Protein AF-K4LJ48-F1 (afdb_monomer)

Radius of gyration: 43.76 Å; Cα contacts (8 Å, |Δi|>4): 707; chains: 1; bounding box: 74×97×97 Å

Nearest PDB structures (foldseek):
  7t5q-assembly1_J  TM=3.747E-01  e=3.511E-01  Homo sapiens
  3aa6-assembly1_B  TM=3.340E-01  e=9.749E-01  Gallus gallus
  7dsa-assembly1_B  TM=3.472E-01  e=2.123E+00  Gallus gallus
  4akr-assembly2_D  TM=3.186E-01  e=1.665E+00  Dictyostelium discoideum AX2
  5zdh-assembly1_A  TM=1.681E-01  e=3.870E-01  Escherichia coli ETEC H10407

Secondary structure (DSSP, 8-state):
---PPPPPPEETTEE-PPPPSEEEEEEEEEEEEEEEEEEEEEEEEEGGGT-SSPPPTT-EEEEEEPTT--EEEEEEE---BTTTEEEEEEEEEEEEEEEEE-TTS-EEEEEEEEEEEEEEEEEEE--TT-EEEEEEEEEEEEEEEEEE-TTT--EEEEEEEEEEEEEEEEEEEEEEEEE------------------SS-SS-SS-----SS--EEEEE-TTS-B--SPEEEEEETTEEEEEE--TTSEEE-TTS-SB-TT-EEEEE-TTT-PEEEEE--SEEE-TTS-EEE-TTB-EEEEEEEETTEEEEEETTEEEEEE--

Foldseek 3Di:
DPDDPDFADDDVNRRDHPAFPDWDWDKDKDWQWKDKDKDKFKDKDFPVVFAVDDADPQKDKDKFWDPPQWDKDWDDWADDDPPAKTKTKIKIKTKMFIWIAHPVRHTRTDRDIDITMDIDIDTIRAHPQKDKDKDFPDKAGKDWDWDADPVPRTIIIMMIIMTMMMITIIHTDTDTDRHNDDPDPPPPPPDPDVDQDPVHPDDPDDPPQPPFFAKEWEAEQVRQTDFQWWKWKDDPNDIDIFTQHNRNMGGGPPPGFDAAQIKIWIQDPVPRDIWIDGQHQWAAAPVRDIGGRGRFRYWYWYHHDDQKTQIDTVNTTRDITHD

Organism: Thermacetogenium phaeum (strain ATCC BAA-254 / DSM 26808 / PB) (NCBI:txid1089553)

Sequence (323 aa):
MPITPGKCPQVDGVPQCPPFTEKDCIEVFKVFDQCAGEELLGRCVRAADFCTVPIPDDATISCTVVPNTARCFFIGFGAFNPPFFRPVLVQNQVDVEVTITDAAGVVICGPFVITLQGIFQAQMWAPPGTLVQCQVIAVGDCTCDLATDPITGDQLICCRVKVCKEIQIKALVKLLVPSYGFCELDPCVPVPQPFFPCPPEQPLFPPQRCQEPPVVTLIDLAGVPIQGVTVNITREGTTVSANTDITGTATFTTLGAIVAGDVVQFTDPASGKLVSFTVPPTFTDATGTLHDSNTVCSLQFVRTVGTTFNLFIDGVLNGTVDP

Solvent-accessible surface area (backbone atoms only — not comparable to full-atom values): 18590 Å² total; per-residue (Å²): 130,89,86,69,85,76,79,53,55,62,58,96,85,40,72,51,62,79,80,60,75,49,77,44,79,44,81,45,76,46,75,68,33,72,52,71,50,77,44,81,30,52,44,70,44,57,39,74,83,75,26,96,63,87,80,61,95,67,43,47,59,47,56,43,70,45,83,92,43,69,45,40,41,69,75,50,69,53,70,78,45,84,92,40,32,24,36,42,35,32,40,36,37,35,35,32,37,35,37,31,22,40,82,88,67,49,77,77,34,65,79,45,77,46,79,29,54,43,80,48,75,44,82,38,50,56,51,93,82,52,49,69,49,42,43,69,77,48,72,55,73,48,49,48,46,84,44,67,41,92,84,81,66,46,49,27,44,34,36,36,33,41,39,31,33,36,41,37,27,28,30,84,42,79,45,79,42,75,33,82,68,75,88,72,81,72,74,80,74,72,71,89,62,76,88,69,64,78,75,56,91,59,76,93,57,79,83,78,64,46,92,55,61,16,34,41,34,34,28,38,74,86,70,47,50,44,53,76,39,59,38,37,40,34,48,99,88,48,72,50,74,29,54,14,37,94,74,3,39,18,61,38,84,84,69,55,46,44,34,46,67,29,34,41,34,34,58,40,86,91,76,71,39,60,35,75,47,65,41,51,62,56,51,56,37,96,87,68,51,80,44,78,27,70,54,32,39,36,38,36,37,36,33,70,57,94,74,29,21,39,34,22,53,70,84,42,60,69,50,76,51,72,86

Mean predicted aligned error: 17.25 Å

Structure (mmCIF, N/CA/C/O backbone):
data_AF-K4LJ48-F1
#
_entry.id   AF-K4LJ48-F1
#
loop_
_atom_site.group_PDB
_atom_site.id
_atom_site.type_symbol
_atom_site.label_atom_id
_atom_site.label_alt_id
_atom_site.label_comp_id
_atom_site.label_asym_id
_atom_site.label_entity_id
_at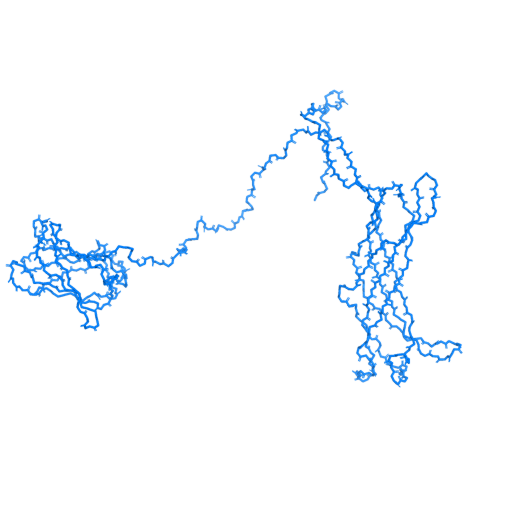om_site.label_seq_id
_atom_site.pdbx_PDB_ins_code
_atom_site.Cartn_x
_atom_site.Cartn_y
_atom_site.Cartn_z
_atom_site.occupancy
_atom_site.B_iso_or_equiv
_atom_site.auth_seq_id
_atom_site.auth_comp_id
_atom_site.auth_asym_id
_atom_site.auth_atom_id
_atom_site.pdbx_PDB_model_num
ATOM 1 N N . MET A 1 1 ? -18.279 4.565 1.150 1.00 28.78 1 MET A N 1
ATOM 2 C CA . MET A 1 1 ? -19.461 5.442 0.995 1.00 28.78 1 MET A CA 1
ATOM 3 C C . MET A 1 1 ? -19.047 6.861 1.351 1.00 28.78 1 MET A C 1
ATOM 5 O O . MET A 1 1 ? -18.479 7.025 2.424 1.00 28.78 1 MET A O 1
ATOM 9 N N . PRO A 1 2 ? -19.253 7.865 0.484 1.00 27.86 2 PRO A N 1
ATOM 10 C CA . PRO A 1 2 ? -19.052 9.260 0.862 1.00 27.86 2 PRO A CA 1
ATOM 11 C C . PRO A 1 2 ? -20.088 9.641 1.928 1.00 27.86 2 PRO A C 1
ATOM 13 O O . PRO A 1 2 ? -21.289 9.627 1.664 1.00 27.86 2 PRO A O 1
ATOM 16 N N . ILE A 1 3 ? -19.631 9.939 3.145 1.00 28.70 3 ILE A N 1
ATOM 17 C CA . ILE A 1 3 ? -20.490 10.434 4.225 1.00 28.70 3 ILE A CA 1
ATOM 18 C C . ILE A 1 3 ? -20.890 11.860 3.849 1.00 28.70 3 ILE A C 1
ATOM 20 O O . ILE A 1 3 ? -20.069 12.773 3.871 1.00 28.70 3 ILE A O 1
ATOM 24 N N . THR A 1 4 ? -22.142 12.045 3.442 1.00 33.84 4 THR A N 1
ATOM 25 C CA . THR A 1 4 ? -22.717 13.376 3.228 1.00 33.84 4 THR A CA 1
ATOM 26 C C . THR A 1 4 ? -23.441 13.769 4.514 1.00 33.84 4 THR A C 1
ATOM 28 O O . THR A 1 4 ? -24.289 12.993 4.958 1.00 33.84 4 THR A O 1
ATOM 31 N N . PRO A 1 5 ? -23.139 14.925 5.137 1.00 50.22 5 PRO A N 1
ATOM 32 C CA . PRO A 1 5 ? -23.933 15.409 6.258 1.00 50.22 5 PRO A CA 1
ATOM 33 C C . PRO A 1 5 ? -25.404 15.481 5.838 1.00 50.22 5 PRO A C 1
ATOM 35 O O . PRO A 1 5 ? -25.725 16.038 4.784 1.00 50.22 5 PRO A O 1
ATOM 38 N N . GLY A 1 6 ? -26.293 14.879 6.630 1.00 55.47 6 GLY A N 1
ATOM 39 C CA . GLY A 1 6 ? -27.729 14.942 6.376 1.00 55.47 6 GLY A CA 1
ATOM 40 C C . GLY A 1 6 ? -28.217 16.393 6.350 1.00 55.47 6 GLY A C 1
ATOM 41 O O . GLY A 1 6 ? -27.683 17.256 7.049 1.00 55.47 6 GLY A O 1
ATOM 42 N N . LYS A 1 7 ? -29.237 16.684 5.536 1.00 71.00 7 LYS A N 1
ATOM 43 C CA . LYS A 1 7 ? -29.911 17.990 5.585 1.00 71.00 7 LYS A CA 1
ATOM 44 C C . LYS A 1 7 ? -30.600 18.142 6.940 1.00 71.00 7 LYS A C 1
ATOM 46 O O . LYS A 1 7 ? -31.174 17.177 7.440 1.00 71.00 7 LYS A O 1
ATOM 51 N N . CYS A 1 8 ? -30.587 19.349 7.502 1.00 75.19 8 CYS A N 1
ATOM 52 C CA . CYS A 1 8 ? -31.362 19.611 8.710 1.00 75.19 8 CYS A CA 1
ATOM 53 C C . CYS A 1 8 ? -32.857 19.350 8.457 1.00 75.19 8 CYS A C 1
ATOM 55 O O . CYS A 1 8 ? -33.337 19.653 7.355 1.00 75.19 8 CYS A O 1
ATOM 57 N N . PRO A 1 9 ? -33.586 18.799 9.446 1.00 78.94 9 PRO A N 1
ATOM 58 C CA . PRO A 1 9 ? -35.019 18.590 9.326 1.00 78.94 9 PRO A CA 1
ATOM 59 C C . PRO A 1 9 ? -35.712 19.910 8.991 1.00 78.94 9 PRO A C 1
ATOM 61 O O . PRO A 1 9 ? -35.363 20.962 9.527 1.00 78.94 9 PRO A O 1
ATOM 64 N N . GLN A 1 10 ? -36.670 19.866 8.067 1.00 84.06 10 GLN A N 1
ATOM 65 C CA . GLN A 1 10 ? -37.467 21.038 7.733 1.00 84.06 10 GLN A CA 1
ATOM 66 C C . GLN A 1 10 ? -38.739 21.050 8.571 1.00 84.06 10 GLN A C 1
ATOM 68 O O . GLN A 1 10 ? -39.525 20.107 8.516 1.00 84.06 10 GLN A O 1
ATOM 73 N N . VAL A 1 11 ? -38.943 22.138 9.305 1.00 81.69 11 VAL A N 1
ATOM 74 C CA . VAL A 1 11 ? -40.208 22.463 9.967 1.00 81.69 11 VAL A CA 1
ATOM 75 C C . VAL A 1 11 ? -40.777 23.654 9.203 1.00 81.69 11 VAL A C 1
ATOM 77 O O . VAL A 1 11 ? -40.109 24.677 9.071 1.00 81.69 11 VAL A O 1
ATOM 80 N N . ASP A 1 12 ? -41.950 23.481 8.590 1.00 84.94 12 ASP A N 1
ATOM 81 C CA . ASP A 1 12 ? -42.614 24.495 7.752 1.00 84.94 12 ASP A CA 1
ATOM 82 C C . ASP A 1 12 ? -41.757 25.031 6.587 1.00 84.94 12 ASP A C 1
ATOM 84 O O . ASP A 1 12 ? -41.780 26.210 6.241 1.00 84.94 12 ASP A O 1
ATOM 88 N N . GLY A 1 13 ? -40.953 24.155 5.973 1.00 84.38 13 GLY A N 1
ATOM 89 C CA . GLY A 1 13 ? -40.049 24.515 4.873 1.00 84.38 13 GLY A CA 1
ATOM 90 C C . GLY A 1 13 ? -38.777 25.252 5.313 1.00 84.38 13 GLY A C 1
ATOM 91 O O . GLY A 1 13 ? -37.918 25.536 4.476 1.00 84.38 13 GLY A O 1
ATOM 92 N N . VAL A 1 14 ? -38.611 25.510 6.615 1.00 82.56 14 VAL A N 1
ATOM 93 C CA . VAL A 1 14 ? -37.415 26.129 7.191 1.00 82.56 14 VAL A CA 1
ATOM 94 C C . VAL A 1 14 ? -36.511 25.043 7.784 1.00 82.56 14 VAL A C 1
ATOM 96 O O . VAL A 1 14 ? -36.971 24.250 8.607 1.00 82.56 14 VAL A O 1
ATOM 99 N N . PRO A 1 15 ? -35.222 24.974 7.401 1.00 80.81 15 PRO A N 1
ATOM 100 C CA . PRO A 1 15 ? -34.275 24.062 8.035 1.00 80.81 15 PRO A CA 1
ATOM 101 C C . PRO A 1 15 ? -34.102 24.407 9.522 1.00 80.81 15 PRO A C 1
ATOM 103 O O . PRO A 1 15 ? -33.585 25.473 9.853 1.00 80.81 15 PRO A O 1
ATOM 106 N N . GLN A 1 16 ? -34.503 23.502 10.414 1.00 83.06 16 GLN A N 1
ATOM 107 C CA . GLN A 1 16 ? -34.252 23.583 11.852 1.00 83.06 16 GLN A CA 1
ATOM 108 C C . GLN A 1 16 ? -33.294 22.465 12.260 1.00 83.06 16 GLN A C 1
ATOM 110 O O . GLN A 1 16 ? -33.680 21.311 12.432 1.00 83.06 16 GLN A O 1
ATOM 115 N N . CYS A 1 17 ? -32.015 22.807 12.398 1.00 75.56 17 CYS A N 1
ATOM 116 C CA . CYS A 1 17 ? -31.048 21.912 13.022 1.00 75.56 17 CYS A CA 1
ATOM 117 C C . CYS A 1 17 ? -31.260 21.957 14.549 1.00 75.56 17 CYS A C 1
ATOM 119 O O . CYS A 1 17 ? -31.582 23.032 15.069 1.00 75.56 17 CYS A O 1
ATOM 121 N N . PRO A 1 18 ? -31.050 20.849 15.282 1.00 73.50 18 PRO A N 1
ATOM 122 C CA . PRO A 1 18 ? -30.946 20.900 16.738 1.00 73.50 18 PRO A CA 1
ATOM 123 C C . PRO A 1 18 ? -29.932 21.977 17.172 1.00 73.50 18 PRO A C 1
ATOM 125 O O . PRO A 1 18 ? -29.039 22.319 16.390 1.00 73.50 18 PRO A O 1
ATOM 128 N N . PRO A 1 19 ? -30.035 22.548 18.381 1.00 74.62 19 PRO A N 1
ATOM 129 C CA . PRO A 1 19 ? -28.951 23.363 18.921 1.00 74.62 19 PRO A CA 1
ATOM 130 C C . PRO A 1 19 ? -27.685 22.501 19.069 1.00 74.62 19 PRO A C 1
ATOM 132 O O . PRO A 1 19 ? -27.774 21.322 19.406 1.00 74.62 19 PRO A O 1
ATOM 135 N N . PHE A 1 20 ? -26.51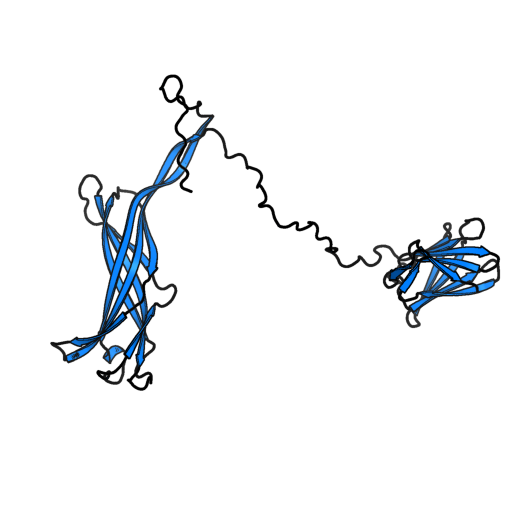0 23.069 18.779 1.00 71.69 20 PHE A N 1
ATOM 136 C CA . PHE A 1 20 ? -25.235 22.377 19.007 1.00 71.69 20 PHE A CA 1
ATOM 137 C C . PHE A 1 20 ? -25.021 22.167 20.513 1.00 71.69 20 PHE A C 1
ATOM 139 O O . PHE A 1 20 ? -25.393 23.031 21.310 1.00 71.69 20 PHE A O 1
ATOM 146 N N . THR A 1 21 ? -24.431 21.034 20.895 1.00 66.06 21 THR A N 1
ATOM 147 C CA . THR A 1 21 ? -24.181 20.692 22.304 1.00 66.06 21 THR A CA 1
ATOM 148 C C . THR A 1 21 ? -22.957 21.447 22.821 1.00 66.06 21 THR A C 1
ATOM 150 O O . THR A 1 21 ? -22.988 22.001 23.917 1.00 66.06 21 THR A O 1
ATOM 153 N N . GLU A 1 22 ? -21.914 21.556 21.994 1.00 70.75 22 GLU A N 1
ATOM 154 C CA . GLU A 1 22 ? -20.726 22.368 22.260 1.00 70.75 22 GLU A CA 1
ATOM 155 C C . GLU A 1 22 ? -20.066 22.857 20.955 1.00 70.75 22 GLU A C 1
ATOM 157 O O . GLU A 1 22 ? -20.527 22.575 19.843 1.00 70.75 22 GLU A O 1
ATOM 162 N N . LYS A 1 23 ? -19.028 23.691 21.086 1.00 76.12 23 LYS A N 1
ATOM 163 C CA . LYS A 1 23 ? -18.224 24.168 19.954 1.00 76.12 23 LYS A CA 1
ATOM 164 C C . LYS A 1 23 ? -16.811 23.644 20.110 1.00 76.12 23 LYS A C 1
ATOM 166 O O . LYS A 1 23 ? -16.076 24.134 20.966 1.00 76.12 23 LYS A O 1
ATOM 171 N N . ASP A 1 24 ? -16.425 22.741 19.224 1.00 76.31 24 ASP A N 1
ATOM 172 C CA . ASP A 1 24 ? -15.092 22.162 19.241 1.00 76.31 24 ASP A CA 1
ATOM 173 C C . ASP A 1 24 ? -14.163 22.912 18.300 1.00 76.31 24 ASP A C 1
ATOM 175 O O . ASP A 1 24 ? -14.497 23.217 17.152 1.00 76.31 24 ASP A O 1
ATOM 179 N N . CYS A 1 25 ? -12.971 23.219 18.804 1.00 76.94 25 CYS A N 1
ATOM 180 C CA . CYS A 1 25 ? -11.880 23.750 18.004 1.00 76.94 25 CYS A CA 1
ATOM 181 C C . CYS A 1 25 ? -10.989 22.582 17.581 1.00 76.94 25 CYS A C 1
ATOM 183 O O . CYS A 1 25 ? -10.201 22.081 18.383 1.00 76.94 25 CYS A O 1
ATOM 185 N N . ILE A 1 26 ? -11.124 22.142 16.332 1.00 86.12 26 ILE A N 1
ATOM 186 C CA . ILE A 1 26 ? -10.354 21.024 15.783 1.00 86.12 26 ILE A CA 1
ATOM 187 C C . ILE A 1 26 ? -9.222 21.531 14.898 1.00 86.12 26 ILE A C 1
ATOM 189 O O . ILE A 1 26 ? -9.391 22.480 14.129 1.00 86.12 26 ILE A O 1
ATOM 193 N N . GLU A 1 27 ? -8.068 20.880 14.987 1.00 87.94 27 GLU A N 1
ATOM 194 C CA . GLU A 1 27 ? -6.922 21.145 14.124 1.00 87.94 27 GLU A CA 1
ATOM 195 C C . GLU A 1 27 ? -6.861 20.079 13.027 1.00 87.94 27 GLU A C 1
ATOM 197 O O . GLU A 1 27 ? -6.708 18.891 13.306 1.00 87.94 27 GLU A O 1
ATOM 202 N N . VAL A 1 28 ? -7.046 20.496 11.773 1.00 91.12 28 VAL A N 1
ATOM 203 C CA . VAL A 1 28 ? -7.144 19.588 10.622 1.00 91.12 28 VAL A CA 1
ATOM 204 C C . VAL A 1 28 ? -6.431 20.155 9.402 1.00 91.12 28 VAL A C 1
ATOM 206 O O . VAL A 1 28 ? -6.251 21.367 9.265 1.00 91.12 28 VAL A O 1
ATOM 209 N N . PHE A 1 29 ? -6.070 19.282 8.463 1.00 92.12 29 PHE A N 1
ATOM 210 C CA . PHE A 1 29 ? -5.642 19.717 7.139 1.00 92.12 29 PHE A CA 1
ATOM 211 C C . PHE A 1 29 ? -6.854 20.061 6.275 1.00 92.12 29 PHE A C 1
ATOM 213 O O . PHE A 1 29 ? -7.616 19.183 5.873 1.00 92.12 29 PHE A O 1
ATOM 220 N N . LYS A 1 30 ? -7.003 21.339 5.930 1.00 88.62 30 LYS A N 1
ATOM 221 C CA . LYS A 1 30 ? -7.935 21.768 4.887 1.00 88.62 30 LYS A CA 1
ATOM 222 C C . LYS A 1 30 ? -7.268 21.618 3.529 1.00 88.62 30 LYS A C 1
ATOM 224 O O . LYS A 1 30 ? -6.232 22.236 3.295 1.00 88.62 30 LYS A O 1
ATOM 229 N N . VAL A 1 31 ? -7.884 20.842 2.642 1.00 91.31 31 VAL A N 1
ATOM 230 C CA . VAL A 1 31 ? -7.507 20.779 1.226 1.00 91.31 31 VAL A CA 1
ATOM 231 C C . VAL A 1 31 ? -8.083 22.007 0.520 1.00 91.31 31 VAL A C 1
ATOM 233 O O . VAL A 1 31 ? -9.282 22.270 0.592 1.00 91.31 31 VAL A O 1
ATOM 236 N N . PHE A 1 32 ? -7.212 22.789 -0.103 1.00 88.50 32 PHE A N 1
ATOM 237 C CA . PHE A 1 32 ? -7.550 23.976 -0.883 1.00 88.50 32 PHE A CA 1
ATOM 238 C C . PHE A 1 32 ? -7.784 23.651 -2.354 1.00 88.50 32 PHE A C 1
ATOM 240 O O . PHE A 1 32 ? -8.683 24.223 -2.963 1.00 88.50 32 PHE A O 1
ATOM 247 N N . ASP A 1 33 ? -6.975 22.747 -2.899 1.00 89.50 33 ASP A N 1
ATOM 248 C CA . ASP A 1 33 ? -7.050 22.291 -4.281 1.00 89.50 33 ASP A CA 1
ATOM 249 C C . ASP A 1 33 ? -6.433 20.893 -4.387 1.00 89.50 33 ASP A C 1
ATOM 251 O O . ASP A 1 33 ? -5.551 20.536 -3.596 1.00 89.50 33 ASP A O 1
ATOM 255 N N . GLN A 1 34 ? -6.896 20.105 -5.350 1.00 92.00 34 GLN A N 1
ATOM 256 C CA . GLN A 1 34 ? -6.379 18.770 -5.621 1.00 92.00 34 GLN A CA 1
ATOM 257 C C . GLN A 1 34 ? -6.530 18.430 -7.101 1.00 92.00 34 GLN A C 1
ATOM 259 O O . GLN A 1 34 ? -7.567 18.696 -7.710 1.00 92.00 34 GLN A O 1
ATOM 264 N N . CYS A 1 35 ? -5.515 17.799 -7.677 1.00 85.50 35 CYS A N 1
ATOM 265 C CA . CYS A 1 35 ? -5.591 17.277 -9.033 1.00 85.50 35 CYS A CA 1
ATOM 266 C C . CYS A 1 35 ? -4.865 15.937 -9.141 1.00 85.50 35 CYS A C 1
ATOM 268 O O . CYS A 1 35 ? -3.924 15.659 -8.398 1.00 85.50 35 CYS A O 1
ATOM 270 N N . ALA A 1 36 ? -5.308 15.114 -10.086 1.00 91.50 36 ALA A N 1
ATOM 271 C CA . ALA A 1 36 ? -4.620 13.897 -10.479 1.00 91.50 36 ALA A CA 1
ATOM 272 C C . ALA A 1 36 ? -4.328 13.958 -11.976 1.00 91.50 36 ALA A C 1
ATOM 274 O O . ALA A 1 36 ? -5.125 14.495 -12.749 1.00 91.50 36 ALA A O 1
ATOM 275 N N . GLY A 1 37 ? -3.180 13.431 -12.381 1.00 80.31 37 GLY A N 1
ATOM 276 C CA . GLY A 1 37 ? -2.763 13.476 -13.773 1.00 80.31 37 GLY A CA 1
ATOM 277 C C . GLY A 1 37 ? -1.693 12.450 -14.099 1.00 80.31 37 GLY A C 1
ATOM 278 O O . GLY A 1 37 ? -0.953 11.992 -13.227 1.00 80.31 37 GLY A O 1
ATOM 279 N N . GLU A 1 38 ? -1.632 12.113 -15.382 1.00 88.12 38 GLU A N 1
ATOM 280 C CA . GLU A 1 38 ? -0.583 11.288 -15.962 1.00 88.12 38 GLU A CA 1
ATOM 281 C C . GLU A 1 38 ? 0.534 12.187 -16.502 1.00 88.12 38 GLU A C 1
ATOM 283 O O . GLU A 1 38 ? 0.276 13.183 -17.180 1.00 88.12 38 GLU A O 1
ATOM 288 N N . GLU A 1 39 ? 1.779 11.825 -16.217 1.00 88.88 39 GLU A N 1
ATOM 289 C CA . GLU A 1 39 ? 2.963 12.416 -16.832 1.00 88.88 39 GLU A CA 1
ATOM 290 C C . GLU A 1 39 ? 3.780 11.325 -17.525 1.00 88.88 39 GLU A C 1
ATOM 292 O O . GLU A 1 39 ? 4.025 10.261 -16.953 1.00 88.88 39 GLU A O 1
ATOM 297 N N . LEU A 1 40 ? 4.227 11.602 -18.750 1.00 92.62 40 LEU A N 1
ATOM 298 C CA . LEU A 1 40 ? 5.187 10.760 -19.452 1.00 92.62 40 LEU A CA 1
ATOM 299 C C . LEU A 1 40 ? 6.604 11.221 -19.101 1.00 92.62 40 LEU A C 1
ATOM 301 O O . LEU A 1 40 ? 7.036 12.290 -19.530 1.00 92.62 40 LEU A O 1
ATOM 305 N N . LEU A 1 41 ? 7.328 10.404 -18.342 1.00 95.31 41 LEU A N 1
ATOM 306 C CA . LEU A 1 41 ? 8.746 10.609 -18.071 1.00 95.31 41 LEU A CA 1
ATOM 307 C C . LEU A 1 41 ? 9.557 9.900 -19.142 1.00 95.31 41 LEU A C 1
ATOM 309 O O . LEU A 1 41 ? 9.270 8.749 -19.462 1.00 95.31 41 LEU A O 1
ATOM 313 N N . GLY A 1 42 ? 10.577 10.562 -19.678 1.00 94.88 42 GLY A N 1
ATOM 314 C CA . GLY A 1 42 ? 11.443 9.962 -20.682 1.00 94.88 42 GLY A CA 1
ATOM 315 C C . GLY A 1 42 ? 12.852 10.527 -20.656 1.00 94.88 42 GLY A C 1
ATOM 316 O O . GLY A 1 42 ? 13.066 11.684 -20.296 1.00 94.88 42 GLY A O 1
ATOM 317 N N . ARG A 1 43 ? 13.821 9.691 -21.022 1.00 96.12 43 ARG A N 1
ATOM 318 C CA . ARG A 1 43 ? 15.231 10.067 -21.128 1.00 96.12 43 ARG A CA 1
ATOM 319 C C . ARG A 1 43 ? 15.928 9.175 -22.144 1.00 96.12 43 ARG A C 1
ATOM 321 O O . ARG A 1 43 ? 15.722 7.965 -22.146 1.00 96.12 43 ARG A O 1
ATOM 328 N N . CYS A 1 44 ? 16.790 9.783 -22.951 1.00 95.88 44 CYS A N 1
ATOM 329 C CA . CYS A 1 44 ? 17.730 9.071 -23.804 1.00 95.88 44 CYS A CA 1
ATOM 330 C C . CYS A 1 44 ? 19.124 9.097 -23.175 1.00 95.88 44 CYS A C 1
ATOM 332 O O . CYS A 1 44 ? 19.559 10.131 -22.657 1.00 95.88 44 CYS A O 1
ATOM 334 N N . VAL A 1 45 ? 19.815 7.964 -23.208 1.00 96.12 45 VAL A N 1
ATOM 335 C CA . VAL A 1 45 ? 21.214 7.829 -22.784 1.00 96.12 45 VAL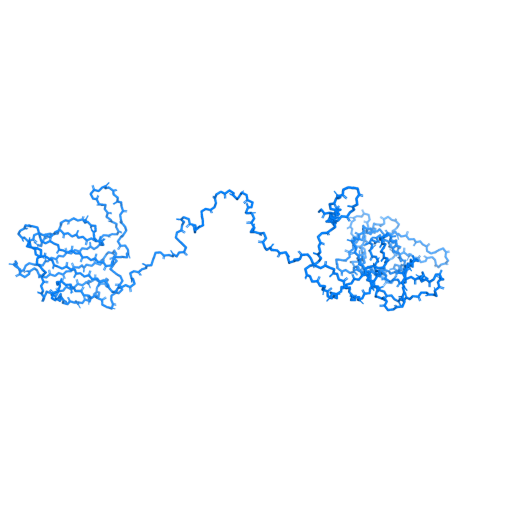 A CA 1
ATOM 336 C C . VAL A 1 45 ? 22.023 7.197 -23.908 1.00 96.12 45 VAL A C 1
ATOM 338 O O . VAL A 1 45 ? 21.462 6.465 -24.721 1.00 96.12 45 VAL A O 1
ATOM 341 N N . ARG A 1 46 ? 23.329 7.465 -23.986 1.00 96.50 46 ARG A N 1
ATOM 342 C CA . ARG A 1 46 ? 24.156 6.848 -25.028 1.00 96.50 46 ARG A CA 1
ATOM 343 C C . ARG A 1 46 ? 24.380 5.382 -24.688 1.00 96.50 46 ARG A C 1
ATOM 345 O O . ARG A 1 46 ? 24.769 5.062 -23.569 1.00 96.50 46 ARG A O 1
ATOM 352 N N . ALA A 1 47 ? 24.183 4.503 -25.663 1.00 94.94 47 ALA A N 1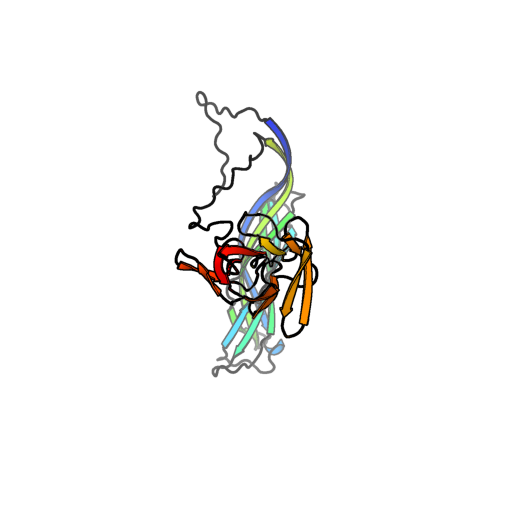
ATOM 353 C CA . ALA A 1 47 ? 24.416 3.073 -25.511 1.00 94.94 47 ALA A CA 1
ATOM 354 C C . ALA A 1 47 ? 25.865 2.784 -25.097 1.00 94.94 47 ALA A C 1
ATOM 356 O O . ALA A 1 47 ? 26.093 1.967 -24.214 1.00 94.94 47 ALA A O 1
ATOM 357 N N . ALA A 1 48 ? 26.830 3.521 -25.657 1.00 94.69 48 ALA A N 1
ATOM 358 C CA . ALA A 1 48 ? 28.253 3.378 -25.348 1.00 94.69 48 ALA A CA 1
ATOM 359 C C . ALA A 1 48 ? 28.620 3.684 -23.881 1.00 94.69 48 ALA A C 1
ATOM 361 O O . ALA A 1 48 ? 29.678 3.261 -23.423 1.00 94.69 48 ALA A O 1
ATOM 362 N N . ASP A 1 49 ? 27.763 4.395 -23.133 1.00 94.75 49 ASP A N 1
ATOM 363 C CA . ASP A 1 49 ? 27.990 4.648 -21.703 1.00 94.75 49 ASP A CA 1
ATOM 364 C C . ASP A 1 49 ? 27.721 3.386 -20.846 1.00 94.75 49 ASP A C 1
ATOM 366 O O . ASP A 1 49 ? 28.167 3.316 -19.701 1.00 94.75 49 ASP A O 1
ATOM 370 N N . PHE A 1 50 ? 27.016 2.384 -21.392 1.00 93.94 50 PHE A N 1
ATOM 371 C CA . PHE A 1 50 ? 26.600 1.163 -20.682 1.00 93.94 50 PHE A CA 1
ATOM 372 C C . PHE A 1 50 ? 27.041 -0.132 -21.374 1.00 93.94 50 PHE A C 1
ATOM 374 O O . PHE A 1 50 ? 27.303 -1.133 -20.707 1.00 93.94 50 PHE A O 1
ATOM 381 N N . CYS A 1 51 ? 27.129 -0.121 -22.701 1.00 92.94 51 CYS A N 1
ATOM 382 C CA . CYS A 1 51 ? 27.413 -1.278 -23.536 1.00 92.94 51 CYS A CA 1
ATOM 383 C C . CYS A 1 51 ? 28.797 -1.147 -24.173 1.00 92.94 51 CYS A C 1
ATOM 385 O O . CYS A 1 51 ? 29.148 -0.110 -24.730 1.00 92.94 51 CYS A O 1
ATOM 387 N N . THR A 1 52 ? 29.585 -2.220 -24.112 1.00 89.81 52 THR A N 1
ATOM 388 C CA . THR A 1 52 ? 30.948 -2.266 -24.671 1.00 89.81 52 THR A CA 1
ATOM 389 C C . THR A 1 52 ? 30.974 -2.535 -26.173 1.00 89.81 52 THR A C 1
ATOM 391 O O . THR A 1 52 ? 31.981 -2.270 -26.828 1.00 89.81 52 THR A O 1
ATOM 394 N N . VAL A 1 53 ? 29.878 -3.062 -26.716 1.00 88.62 53 VAL A N 1
ATOM 395 C CA . VAL A 1 53 ? 29.702 -3.373 -28.134 1.00 88.62 53 VAL A CA 1
ATOM 396 C C . VAL A 1 53 ? 28.515 -2.588 -28.698 1.00 88.62 53 VAL A C 1
ATOM 398 O O . VAL A 1 53 ? 27.551 -2.354 -27.962 1.00 88.62 53 VAL A O 1
ATOM 401 N N . PRO A 1 54 ? 28.560 -2.179 -29.982 1.00 90.50 54 PRO A N 1
ATOM 402 C CA . PRO A 1 54 ? 27.405 -1.590 -30.652 1.00 90.50 54 PRO A CA 1
ATOM 403 C C . PRO A 1 54 ? 26.200 -2.530 -30.596 1.00 90.50 54 PRO A C 1
ATOM 405 O O . PRO A 1 54 ? 26.350 -3.745 -30.736 1.00 90.50 54 PRO A O 1
ATOM 408 N N . ILE A 1 55 ? 25.014 -1.963 -30.399 1.00 93.25 55 ILE A N 1
ATOM 409 C CA . ILE A 1 55 ? 23.761 -2.714 -30.331 1.00 93.25 55 ILE A CA 1
ATOM 410 C C . ILE A 1 55 ? 23.335 -3.061 -31.767 1.00 93.25 55 ILE A C 1
ATOM 412 O O . ILE A 1 55 ? 23.212 -2.147 -32.582 1.00 93.25 55 ILE A O 1
ATOM 416 N N . PRO A 1 56 ? 23.123 -4.341 -32.112 1.00 92.19 56 PRO A N 1
ATOM 417 C CA . PRO A 1 56 ? 22.591 -4.727 -33.419 1.00 92.19 56 PRO A CA 1
ATOM 418 C C . PRO A 1 56 ? 21.184 -4.164 -33.681 1.00 92.19 56 PRO A C 1
ATOM 420 O O . PRO A 1 56 ? 20.399 -4.005 -32.747 1.00 92.19 56 PRO A O 1
ATOM 423 N N . ASP A 1 57 ? 20.837 -3.922 -34.948 1.00 87.19 57 ASP A N 1
ATOM 424 C CA . ASP A 1 57 ? 19.519 -3.382 -35.335 1.00 87.19 57 ASP A CA 1
ATOM 425 C C . ASP A 1 57 ? 18.347 -4.334 -35.013 1.00 87.19 57 ASP A C 1
ATOM 427 O O . ASP A 1 57 ? 17.203 -3.895 -34.905 1.00 87.19 57 ASP A O 1
ATOM 431 N N . ASP A 1 58 ? 18.615 -5.634 -34.857 1.00 90.56 58 ASP A N 1
ATOM 432 C CA . ASP A 1 58 ? 17.645 -6.679 -34.507 1.00 90.56 58 ASP A CA 1
ATOM 433 C C . ASP A 1 58 ? 17.598 -6.998 -33.000 1.00 90.56 58 ASP A C 1
ATOM 435 O O . ASP A 1 58 ? 16.903 -7.926 -32.578 1.00 90.56 58 ASP A O 1
ATOM 439 N N . ALA A 1 59 ? 18.316 -6.234 -32.171 1.00 93.06 59 ALA A N 1
ATOM 440 C CA . ALA A 1 59 ? 18.318 -6.424 -30.729 1.00 93.06 59 ALA A CA 1
ATOM 441 C C . ALA A 1 59 ? 16.984 -6.004 -30.090 1.00 93.06 59 ALA A C 1
ATOM 443 O O . ALA A 1 59 ? 16.391 -4.975 -30.416 1.00 93.06 59 ALA A O 1
ATOM 444 N N . THR A 1 60 ? 16.537 -6.778 -29.103 1.00 94.81 60 THR A N 1
ATOM 445 C CA . THR A 1 60 ? 15.363 -6.456 -28.288 1.00 94.81 60 THR A CA 1
ATOM 446 C C . THR A 1 60 ? 15.798 -5.757 -27.006 1.00 94.81 60 THR A C 1
ATOM 448 O O . THR A 1 60 ? 16.556 -6.317 -26.208 1.00 94.81 60 THR A O 1
ATOM 451 N N . ILE A 1 61 ? 15.289 -4.541 -26.793 1.00 96.19 61 ILE A N 1
ATOM 452 C CA . ILE A 1 61 ? 15.481 -3.777 -25.558 1.00 96.19 61 ILE A CA 1
ATOM 453 C C . ILE A 1 61 ? 14.283 -4.025 -24.648 1.00 96.19 61 ILE A C 1
ATOM 455 O O . ILE A 1 61 ? 13.167 -3.587 -24.918 1.00 96.19 61 ILE A O 1
ATOM 459 N N . SER A 1 62 ? 14.528 -4.730 -23.552 1.00 96.00 62 SER A N 1
ATOM 460 C CA . SER A 1 62 ? 13.547 -4.935 -22.493 1.00 96.00 62 SER A CA 1
ATOM 461 C C . SER A 1 62 ? 13.814 -3.967 -21.349 1.00 96.00 62 SER A C 1
ATOM 463 O O . SER A 1 62 ? 14.966 -3.630 -21.058 1.00 96.00 62 SER A O 1
ATOM 465 N N . CYS A 1 63 ? 12.753 -3.516 -20.691 1.00 97.06 63 CYS A N 1
ATOM 466 C CA . CYS A 1 63 ? 12.887 -2.734 -19.478 1.00 97.06 63 CYS A CA 1
ATOM 467 C C . CYS A 1 63 ? 11.858 -3.155 -18.437 1.00 97.06 63 CYS A C 1
ATOM 469 O O . CYS A 1 63 ? 10.784 -3.665 -18.766 1.00 97.06 63 CYS A O 1
ATOM 471 N N . THR A 1 64 ? 12.181 -2.896 -17.176 1.00 97.50 64 THR A N 1
ATOM 472 C CA . THR A 1 64 ? 11.280 -3.079 -16.040 1.00 97.50 64 THR A CA 1
ATOM 473 C C . THR A 1 64 ? 11.392 -1.887 -15.096 1.00 97.50 64 THR A C 1
ATOM 475 O O . THR A 1 64 ? 12.452 -1.285 -14.927 1.00 97.50 64 THR A O 1
ATOM 478 N N . VAL A 1 65 ? 10.275 -1.494 -14.483 1.00 97.25 65 VAL A N 1
ATOM 479 C CA . VAL A 1 65 ? 10.288 -0.442 -13.460 1.00 97.25 65 VAL A CA 1
ATOM 480 C C . VAL A 1 65 ? 10.866 -1.022 -12.174 1.00 97.25 65 VAL A C 1
ATOM 482 O O . VAL A 1 65 ? 10.371 -2.033 -11.673 1.00 97.25 65 VAL A O 1
ATOM 485 N N . VAL A 1 66 ? 11.879 -0.366 -11.605 1.00 97.50 66 VAL A N 1
ATOM 486 C CA . VAL A 1 66 ? 12.474 -0.809 -10.342 1.00 97.50 66 VAL A CA 1
ATOM 487 C C . VAL A 1 66 ? 11.478 -0.542 -9.202 1.00 97.50 66 VAL A C 1
ATOM 489 O O . VAL A 1 66 ? 11.057 0.610 -9.019 1.00 97.50 66 VAL A O 1
ATOM 492 N N . PRO A 1 67 ? 11.091 -1.558 -8.404 1.00 93.81 67 PRO A N 1
ATOM 493 C CA . PRO A 1 67 ? 10.104 -1.386 -7.342 1.00 93.81 67 PRO A CA 1
ATOM 494 C C . PRO A 1 67 ? 10.502 -0.304 -6.331 1.00 93.81 67 PRO A C 1
ATOM 496 O O . PRO A 1 67 ? 11.664 -0.187 -5.950 1.00 93.81 67 PRO A O 1
ATOM 499 N N . ASN A 1 68 ? 9.521 0.465 -5.849 1.00 93.25 68 ASN A N 1
ATOM 500 C CA . ASN A 1 68 ? 9.693 1.503 -4.818 1.00 93.25 68 ASN A CA 1
ATOM 501 C C . ASN A 1 68 ? 10.654 2.658 -5.178 1.00 93.25 68 ASN A C 1
ATOM 503 O O . ASN A 1 68 ? 11.090 3.394 -4.290 1.00 93.25 68 ASN A O 1
ATOM 507 N N . THR A 1 69 ? 10.972 2.856 -6.460 1.00 96.56 69 THR A N 1
ATOM 508 C CA . THR A 1 69 ? 11.820 3.979 -6.910 1.00 96.56 69 THR A CA 1
ATOM 509 C C . THR A 1 69 ? 11.027 5.197 -7.370 1.00 96.56 69 THR A C 1
ATOM 511 O O . THR A 1 69 ? 11.575 6.296 -7.420 1.00 96.56 69 THR A O 1
ATOM 514 N N . ALA A 1 70 ? 9.729 5.034 -7.646 1.00 96.31 70 ALA A N 1
ATOM 515 C CA . ALA A 1 70 ? 8.862 6.125 -8.060 1.00 96.31 70 ALA A CA 1
ATOM 516 C C . ALA A 1 70 ? 8.637 7.129 -6.920 1.00 96.31 70 ALA A C 1
ATOM 518 O O . ALA A 1 70 ? 8.127 6.790 -5.851 1.00 96.31 70 ALA A O 1
ATOM 519 N N . ARG A 1 71 ? 9.010 8.385 -7.156 1.00 96.88 71 ARG A N 1
ATOM 520 C CA . ARG A 1 71 ? 8.928 9.486 -6.193 1.00 96.88 71 ARG A CA 1
ATOM 521 C C . ARG A 1 71 ? 8.286 10.692 -6.855 1.00 96.88 71 ARG A C 1
ATOM 523 O O . ARG A 1 71 ? 8.602 11.014 -7.997 1.00 96.88 71 ARG A O 1
ATOM 530 N N . CYS A 1 72 ? 7.443 11.390 -6.102 1.00 97.00 72 CYS A N 1
ATOM 531 C CA . CYS A 1 72 ? 6.987 12.726 -6.450 1.00 97.00 72 CYS A CA 1
ATOM 532 C C . CYS A 1 72 ? 7.160 13.645 -5.247 1.00 97.00 72 CYS A C 1
ATOM 534 O O . CYS A 1 72 ? 6.715 13.316 -4.148 1.00 97.00 72 CYS A O 1
ATOM 536 N N . PHE A 1 73 ? 7.798 14.794 -5.439 1.00 96.31 73 PHE A N 1
ATOM 537 C CA . PHE A 1 73 ? 7.997 15.761 -4.369 1.00 96.31 73 PHE A CA 1
ATOM 538 C C . PHE A 1 73 ? 7.887 17.191 -4.881 1.00 96.31 73 PHE A C 1
ATOM 540 O O . PHE A 1 73 ? 8.146 17.501 -6.043 1.00 96.31 73 PHE A O 1
ATOM 547 N N . PHE A 1 74 ? 7.456 18.069 -3.987 1.00 96.88 74 PHE A N 1
ATOM 548 C CA . PHE A 1 74 ? 7.313 19.489 -4.254 1.00 96.88 74 PHE A CA 1
ATOM 549 C C . PHE A 1 74 ? 8.685 20.166 -4.346 1.00 96.88 74 PHE A C 1
ATOM 551 O O . PHE A 1 74 ? 9.519 19.982 -3.461 1.00 96.88 74 PHE A O 1
ATOM 558 N N . ILE A 1 75 ? 8.897 20.966 -5.394 1.00 96.50 75 ILE A N 1
ATOM 559 C CA . ILE A 1 75 ? 10.164 21.681 -5.620 1.00 96.50 75 ILE A CA 1
ATOM 560 C C . ILE A 1 75 ? 10.019 23.202 -5.607 1.00 96.50 75 ILE A C 1
ATOM 562 O O . ILE A 1 75 ? 11.016 23.908 -5.474 1.00 96.50 75 ILE A O 1
ATOM 566 N N . GLY A 1 76 ? 8.802 23.736 -5.724 1.00 94.88 76 GLY A N 1
ATOM 567 C CA . GLY A 1 76 ? 8.606 25.176 -5.645 1.00 94.88 76 GLY A CA 1
ATOM 568 C C . GLY A 1 76 ? 7.287 25.671 -6.208 1.00 94.88 76 GLY A C 1
ATOM 569 O O . GLY A 1 76 ? 6.463 24.923 -6.732 1.00 94.88 76 GLY A O 1
ATOM 570 N N . PHE A 1 77 ? 7.112 26.982 -6.107 1.00 95.06 77 PHE A N 1
ATOM 571 C CA . PHE A 1 77 ? 5.978 27.689 -6.675 1.00 95.06 77 PHE A CA 1
ATOM 572 C C . PHE A 1 77 ? 6.437 28.680 -7.741 1.00 95.06 77 PHE A C 1
ATOM 574 O O . PHE A 1 77 ? 7.491 29.299 -7.606 1.00 95.06 77 PHE A O 1
ATOM 581 N N . GLY A 1 78 ? 5.609 28.871 -8.764 1.00 90.81 78 GLY A N 1
ATOM 582 C CA . GLY A 1 78 ? 5.721 30.000 -9.679 1.00 90.81 78 GLY A CA 1
ATOM 583 C C . GLY A 1 78 ? 5.124 31.282 -9.091 1.00 90.81 78 GLY A C 1
ATOM 584 O O . GLY A 1 78 ? 4.619 31.308 -7.963 1.00 90.81 78 GLY A O 1
ATOM 585 N N . ALA A 1 79 ? 5.158 32.354 -9.883 1.00 90.25 79 ALA A N 1
ATOM 586 C CA . ALA A 1 79 ? 4.537 33.624 -9.523 1.00 90.25 79 ALA A CA 1
ATOM 587 C C . ALA A 1 79 ? 3.013 33.485 -9.351 1.00 90.25 79 ALA A C 1
ATOM 589 O O . ALA A 1 79 ? 2.365 32.671 -10.014 1.00 90.25 79 ALA A O 1
ATOM 590 N N . PHE A 1 80 ? 2.437 34.302 -8.467 1.00 89.00 80 PHE A N 1
ATOM 591 C CA . PHE A 1 80 ? 0.990 34.355 -8.287 1.00 89.00 80 PHE A CA 1
ATOM 592 C C . PHE A 1 80 ? 0.29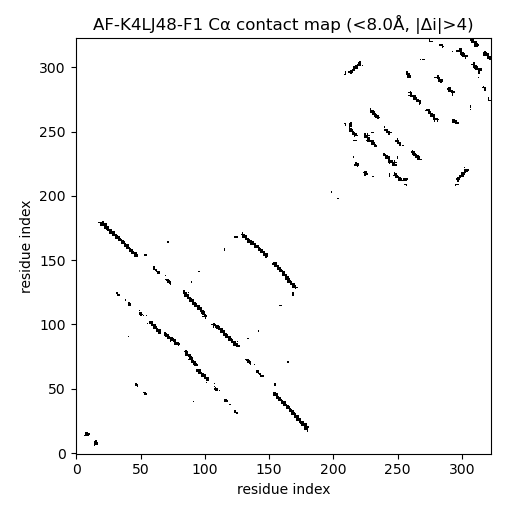2 34.897 -9.536 1.00 89.00 80 PHE A C 1
ATOM 594 O O . PHE A 1 80 ? 0.686 35.918 -10.096 1.00 89.00 80 PHE A O 1
ATOM 601 N N . ASN A 1 81 ? -0.794 34.229 -9.907 1.00 81.75 81 ASN A N 1
ATOM 602 C CA . ASN A 1 81 ? -1.841 34.739 -10.770 1.00 81.75 81 ASN A CA 1
ATOM 603 C C . ASN A 1 81 ? -3.055 35.082 -9.878 1.00 81.75 81 ASN A C 1
ATOM 605 O O . ASN A 1 81 ? -3.650 34.169 -9.289 1.00 81.75 81 ASN A O 1
ATOM 609 N N . PRO A 1 82 ? -3.381 36.373 -9.691 1.00 76.56 82 PRO A N 1
ATOM 610 C CA . PRO A 1 82 ? -4.381 36.809 -8.721 1.00 76.56 82 PRO A CA 1
ATOM 611 C C . PRO A 1 82 ? -5.739 36.085 -8.848 1.00 76.56 82 PRO A C 1
ATOM 613 O O . PRO A 1 82 ? -6.182 35.813 -9.963 1.00 76.56 82 PRO A O 1
ATOM 616 N N . PRO A 1 83 ? -6.443 35.813 -7.727 1.00 65.00 83 PRO A N 1
ATOM 617 C CA . PRO A 1 83 ? -6.078 36.206 -6.364 1.00 65.00 83 PRO A CA 1
ATOM 618 C C . PRO A 1 83 ? -5.072 35.261 -5.676 1.00 65.00 83 PRO A C 1
ATOM 620 O O . PRO A 1 83 ? -4.170 35.767 -5.021 1.00 65.00 83 PRO A O 1
ATOM 623 N N . PHE A 1 84 ? -5.155 33.933 -5.845 1.00 81.94 84 PHE A N 1
ATOM 624 C CA . PHE A 1 84 ? -4.239 32.971 -5.188 1.00 81.94 84 PHE A CA 1
ATOM 625 C C . PHE A 1 84 ? -3.927 31.713 -6.016 1.00 81.94 84 PHE A C 1
ATOM 627 O O . PHE A 1 84 ? -3.468 30.704 -5.471 1.00 81.94 84 PHE A O 1
ATOM 634 N N . PHE A 1 85 ? -4.147 31.751 -7.330 1.00 87.06 85 PHE A N 1
ATOM 635 C CA . PHE A 1 85 ? -3.673 30.676 -8.194 1.00 87.06 85 PHE A CA 1
ATOM 636 C C . PHE A 1 85 ? -2.180 30.845 -8.439 1.00 87.06 85 PHE A C 1
ATOM 638 O O . PHE A 1 85 ? -1.709 31.952 -8.682 1.00 87.06 85 PHE A O 1
ATOM 645 N N . ARG A 1 86 ? -1.413 29.761 -8.409 1.00 90.19 86 ARG A N 1
ATOM 646 C CA . ARG A 1 86 ? -0.013 29.799 -8.832 1.00 90.19 86 ARG A CA 1
ATOM 647 C C . ARG A 1 86 ? 0.433 28.455 -9.385 1.00 90.19 86 ARG A C 1
ATOM 649 O O . ARG A 1 86 ? -0.137 27.429 -9.009 1.00 90.19 86 ARG A O 1
ATOM 656 N N . PRO A 1 87 ? 1.466 28.448 -10.236 1.00 93.06 87 PRO A N 1
ATOM 657 C CA . PRO A 1 87 ? 2.094 27.216 -10.649 1.00 93.06 87 PRO A CA 1
ATOM 658 C C . PRO A 1 87 ? 2.673 26.467 -9.456 1.00 93.06 87 PRO A C 1
ATOM 660 O O . PRO A 1 87 ? 3.449 27.029 -8.684 1.00 93.06 87 PRO A O 1
ATOM 663 N N . VAL A 1 88 ? 2.321 25.199 -9.327 1.00 94.38 88 VAL A N 1
ATOM 664 C CA . VAL A 1 88 ? 2.901 24.263 -8.372 1.00 94.38 88 VAL A CA 1
ATOM 665 C C . VAL A 1 88 ? 3.841 23.362 -9.146 1.00 94.38 88 VAL A C 1
ATOM 667 O O . VAL A 1 88 ? 3.406 22.661 -10.060 1.00 94.38 88 VAL A O 1
ATOM 670 N N . LEU A 1 89 ? 5.125 23.422 -8.804 1.00 95.31 89 LEU A N 1
ATOM 671 C CA . LEU A 1 89 ? 6.163 22.635 -9.444 1.00 95.31 89 LEU A CA 1
ATOM 672 C C . LEU A 1 89 ? 6.454 21.411 -8.584 1.00 95.31 89 LEU A C 1
ATOM 674 O O . LEU A 1 89 ? 6.780 21.520 -7.396 1.00 95.31 89 LEU A O 1
ATOM 678 N N . VAL A 1 90 ? 6.360 20.243 -9.204 1.00 96.00 90 VAL A N 1
ATOM 679 C CA . VAL A 1 90 ? 6.720 18.966 -8.593 1.00 96.00 90 VAL A CA 1
ATOM 680 C C . VAL A 1 90 ? 7.729 18.251 -9.477 1.00 96.00 90 VAL A C 1
ATOM 682 O O . VAL A 1 90 ? 7.630 18.288 -10.704 1.00 96.00 90 VAL A O 1
ATOM 685 N N . GLN A 1 91 ? 8.693 17.587 -8.853 1.00 96.38 91 GLN A N 1
ATOM 686 C CA . GLN A 1 91 ? 9.641 16.727 -9.542 1.00 96.38 91 GLN A CA 1
ATOM 687 C C . GLN A 1 91 ? 9.216 15.278 -9.375 1.00 96.38 91 GLN A C 1
ATOM 689 O O . GLN A 1 91 ? 8.873 14.839 -8.275 1.00 96.38 91 GLN A O 1
ATOM 694 N N . ASN A 1 92 ? 9.242 14.555 -10.485 1.00 96.31 92 ASN A N 1
ATOM 695 C CA . ASN A 1 92 ? 8.949 13.137 -10.550 1.00 96.31 92 ASN A CA 1
ATOM 696 C C . ASN A 1 92 ? 10.229 12.410 -10.919 1.00 96.31 92 ASN A C 1
ATOM 698 O O . ASN A 1 92 ? 11.000 12.889 -11.752 1.00 96.31 92 ASN A O 1
ATOM 702 N N . GLN A 1 93 ? 10.450 11.273 -10.277 1.00 97.06 93 GLN A N 1
ATOM 703 C CA . GLN A 1 93 ? 11.602 10.420 -10.511 1.00 97.06 93 GLN A CA 1
ATOM 704 C C . GLN A 1 93 ? 11.154 8.967 -10.467 1.00 97.06 93 GLN A C 1
ATOM 706 O O . GLN A 1 93 ? 10.353 8.599 -9.613 1.00 97.06 93 GLN A O 1
ATOM 711 N N . VAL A 1 94 ? 11.682 8.150 -11.367 1.00 97.81 94 VAL A N 1
ATOM 712 C CA . VAL A 1 94 ? 11.488 6.702 -11.383 1.00 97.81 94 VAL A CA 1
ATOM 713 C C . VAL A 1 94 ? 12.702 6.052 -12.025 1.00 97.81 94 VAL A C 1
ATOM 715 O O . VAL A 1 94 ? 13.235 6.563 -13.012 1.00 97.81 94 VAL A O 1
ATOM 718 N N . ASP A 1 95 ? 13.142 4.937 -11.461 1.00 98.25 95 ASP A N 1
ATOM 719 C CA . ASP A 1 95 ? 14.258 4.180 -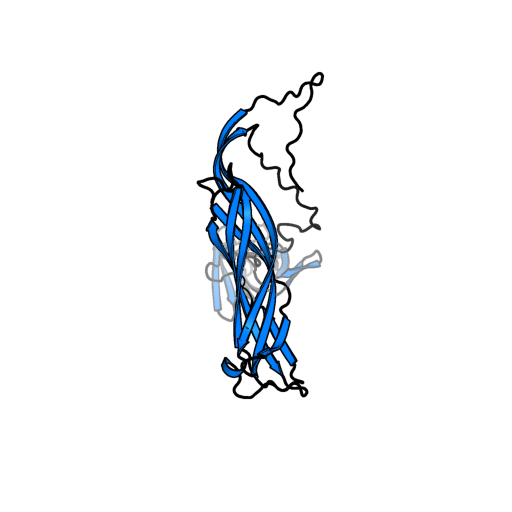12.003 1.00 98.25 95 ASP A CA 1
ATOM 720 C C . ASP A 1 95 ? 13.724 3.009 -12.832 1.00 98.25 95 ASP A C 1
ATOM 722 O O . ASP A 1 95 ? 12.786 2.310 -12.431 1.00 98.25 95 ASP A O 1
ATOM 726 N N . VAL A 1 96 ? 14.321 2.804 -14.002 1.00 97.75 96 VAL A N 1
ATOM 727 C CA . VAL A 1 96 ? 14.034 1.669 -14.881 1.00 97.75 96 VAL A CA 1
ATOM 728 C C . VAL A 1 96 ? 15.295 0.839 -15.061 1.00 97.75 96 VAL A C 1
ATOM 730 O O . VAL A 1 96 ? 16.378 1.383 -15.278 1.00 97.75 96 VAL A O 1
ATOM 733 N N . GLU A 1 97 ? 15.160 -0.474 -14.952 1.00 97.88 97 GLU A N 1
ATOM 734 C CA . GLU A 1 97 ? 16.209 -1.430 -15.278 1.00 97.88 97 GLU A CA 1
ATOM 735 C C . GLU A 1 97 ? 16.068 -1.824 -16.746 1.00 97.88 97 GLU A C 1
ATOM 737 O O . GLU A 1 97 ? 14.966 -2.106 -17.215 1.00 97.88 97 GLU A O 1
ATOM 742 N N . VAL A 1 98 ? 17.174 -1.805 -17.482 1.00 97.56 98 VAL A N 1
ATOM 743 C CA . VAL A 1 98 ? 17.216 -2.080 -18.919 1.00 97.56 98 VAL A CA 1
ATOM 744 C C . VAL A 1 98 ? 18.128 -3.268 -19.181 1.00 97.56 98 VAL A C 1
ATOM 746 O O . VAL A 1 98 ? 19.249 -3.326 -18.673 1.00 97.56 98 VAL A O 1
ATOM 749 N N . THR A 1 99 ? 17.644 -4.198 -20.003 1.00 97.06 99 THR A N 1
ATOM 750 C CA . THR A 1 99 ? 18.389 -5.369 -20.474 1.00 97.06 99 THR A CA 1
ATOM 751 C C . THR A 1 99 ? 18.218 -5.504 -21.982 1.00 97.06 99 THR A C 1
ATOM 753 O O . THR A 1 99 ? 17.096 -5.471 -22.494 1.00 97.06 99 THR A O 1
ATOM 756 N N . ILE A 1 100 ? 19.329 -5.665 -22.697 1.00 96.25 100 ILE A N 1
ATOM 757 C CA . ILE A 1 100 ? 19.370 -5.764 -24.157 1.00 96.25 100 ILE A CA 1
ATOM 758 C C . ILE A 1 100 ? 19.770 -7.181 -24.545 1.00 96.25 100 ILE A C 1
ATOM 760 O O . ILE A 1 100 ? 20.798 -7.696 -24.096 1.00 96.25 100 ILE A O 1
ATOM 764 N N . THR A 1 101 ? 18.970 -7.786 -25.413 1.00 95.75 101 THR A N 1
ATOM 765 C CA . THR A 1 101 ? 19.157 -9.153 -25.914 1.00 95.75 101 THR A CA 1
ATOM 766 C C . THR A 1 101 ? 19.273 -9.159 -27.433 1.00 95.75 101 THR A C 1
ATOM 768 O O . THR A 1 101 ? 18.623 -8.350 -28.090 1.00 95.75 101 THR A O 1
ATOM 771 N N . ASP A 1 102 ? 20.100 -10.039 -27.993 1.00 93.19 102 ASP A N 1
ATOM 772 C CA . ASP A 1 102 ? 20.158 -10.261 -29.442 1.00 93.19 102 ASP A CA 1
ATOM 773 C C . ASP A 1 102 ? 18.933 -11.045 -29.945 1.00 93.19 102 ASP A C 1
ATOM 775 O O . ASP A 1 102 ? 18.092 -11.503 -29.165 1.00 93.19 102 ASP A O 1
ATOM 779 N N . ALA A 1 103 ? 18.839 -11.241 -31.262 1.00 91.50 103 ALA A N 1
ATOM 780 C CA . ALA A 1 103 ? 17.777 -12.038 -31.875 1.00 91.50 103 ALA A CA 1
ATOM 781 C C . ALA A 1 103 ? 17.770 -13.521 -31.441 1.00 91.50 103 ALA A C 1
ATOM 783 O O . ALA A 1 103 ? 16.760 -14.205 -31.610 1.00 91.50 103 ALA A O 1
ATOM 784 N N . ALA A 1 104 ? 18.871 -14.030 -30.875 1.00 91.56 104 ALA A N 1
ATOM 785 C CA . ALA A 1 104 ? 18.965 -15.376 -30.314 1.00 91.56 104 ALA A CA 1
ATOM 786 C C . ALA A 1 104 ? 18.572 -15.433 -28.821 1.00 91.56 104 ALA A C 1
ATOM 788 O O . ALA A 1 104 ? 18.543 -16.521 -28.240 1.00 91.56 104 ALA A O 1
ATOM 789 N N . GLY A 1 105 ? 18.246 -14.292 -28.202 1.00 90.31 105 GLY A N 1
ATOM 790 C CA . GLY A 1 105 ? 17.887 -14.169 -26.788 1.00 90.31 105 GLY A CA 1
ATOM 791 C C . GLY A 1 105 ? 19.084 -14.104 -25.834 1.00 90.31 105 GLY A C 1
ATOM 792 O O . GLY A 1 105 ? 18.905 -14.215 -24.621 1.00 90.31 105 GLY A O 1
ATOM 793 N N . VAL A 1 106 ? 20.305 -13.932 -26.345 1.00 92.62 106 VAL A N 1
ATOM 794 C CA . VAL A 1 106 ? 21.515 -13.771 -25.533 1.00 92.62 106 VAL A CA 1
ATOM 795 C C . VAL A 1 106 ? 21.623 -12.323 -25.074 1.00 92.62 106 VAL A C 1
ATOM 797 O O . VAL A 1 106 ? 21.507 -11.391 -25.868 1.00 92.62 106 VAL A O 1
ATOM 800 N N . VAL A 1 107 ? 21.864 -12.118 -23.778 1.00 93.44 107 VAL A N 1
ATOM 801 C CA . VAL A 1 107 ? 22.066 -10.779 -23.212 1.00 93.44 107 VAL A CA 1
ATOM 802 C C . VAL A 1 107 ? 23.384 -10.203 -23.726 1.00 93.44 107 VAL A C 1
ATOM 804 O O . VAL A 1 107 ? 24.456 -10.724 -23.427 1.00 93.44 107 VAL A O 1
ATOM 807 N N . ILE A 1 108 ? 23.293 -9.109 -24.481 1.00 92.50 108 ILE A N 1
ATOM 808 C CA . ILE A 1 108 ? 24.451 -8.383 -25.018 1.00 92.50 108 ILE A CA 1
ATOM 809 C C . ILE A 1 108 ? 24.903 -7.303 -24.030 1.00 92.50 108 ILE A C 1
ATOM 811 O O . ILE A 1 108 ? 26.090 -7.004 -23.916 1.00 92.50 108 ILE A O 1
ATOM 815 N N . CYS A 1 109 ? 23.949 -6.689 -23.325 1.00 93.69 109 CYS A N 1
ATOM 816 C CA . CYS A 1 109 ? 24.207 -5.564 -22.438 1.00 93.69 109 CYS A CA 1
ATOM 817 C C . CYS A 1 109 ? 23.147 -5.474 -21.331 1.00 93.69 109 CYS A C 1
ATOM 819 O O . CYS A 1 109 ? 21.953 -5.627 -21.587 1.00 93.69 109 CYS A O 1
ATOM 821 N N . GLY A 1 110 ? 23.591 -5.195 -20.106 1.00 91.12 110 GLY A N 1
ATOM 822 C CA . GLY A 1 110 ? 22.743 -5.089 -18.917 1.00 91.12 110 GLY A CA 1
ATOM 823 C C . GLY A 1 110 ? 22.747 -6.325 -18.008 1.00 91.12 110 GLY A C 1
ATOM 824 O O . GLY A 1 110 ? 23.493 -7.273 -18.262 1.00 91.12 110 GLY A O 1
ATOM 825 N N . PRO A 1 111 ? 21.959 -6.295 -16.917 1.00 94.06 111 PRO A N 1
ATOM 826 C CA . PRO A 1 111 ? 21.055 -5.207 -16.531 1.00 94.06 111 PRO A CA 1
ATOM 827 C C . PRO A 1 111 ? 21.798 -3.944 -16.061 1.00 94.06 111 PRO A C 1
ATOM 829 O O . PRO A 1 111 ? 22.842 -4.024 -15.415 1.00 94.06 111 PRO A O 1
ATOM 832 N N . PHE A 1 112 ? 21.258 -2.767 -16.373 1.00 96.50 112 PHE A N 1
ATOM 833 C CA . PHE A 1 112 ? 21.697 -1.486 -15.804 1.00 96.50 112 PHE A CA 1
ATOM 834 C C . PHE A 1 112 ? 20.500 -0.570 -15.551 1.00 96.50 112 PHE A C 1
ATOM 836 O O . PHE A 1 112 ? 19.432 -0.750 -16.132 1.00 96.50 112 PHE A O 1
ATOM 843 N N . VAL A 1 113 ? 20.676 0.422 -14.678 1.00 97.12 113 VAL A N 1
ATOM 844 C CA . VAL A 1 113 ? 19.585 1.295 -14.230 1.00 97.12 113 VAL A CA 1
ATOM 845 C C . VAL A 1 113 ? 19.703 2.681 -14.852 1.00 97.12 113 VAL A C 1
ATOM 847 O O . VAL A 1 113 ? 20.762 3.309 -14.810 1.00 97.12 113 VAL A O 1
ATOM 850 N N . ILE A 1 114 ? 18.588 3.183 -15.381 1.00 96.50 114 ILE A N 1
ATOM 851 C CA . ILE A 1 114 ? 18.430 4.560 -15.842 1.00 96.50 114 ILE A CA 1
ATOM 852 C C . ILE A 1 114 ? 17.399 5.257 -14.955 1.00 96.50 114 ILE A C 1
ATOM 854 O O . ILE A 1 114 ? 16.258 4.818 -14.838 1.00 96.50 114 ILE A O 1
ATOM 858 N N . THR A 1 115 ? 17.771 6.406 -14.398 1.00 97.62 115 THR A N 1
ATOM 859 C CA . THR A 1 115 ? 16.821 7.296 -13.724 1.00 97.62 115 THR A CA 1
ATOM 860 C C . THR A 1 115 ? 16.127 8.202 -14.738 1.00 97.62 115 THR A C 1
ATOM 862 O O . THR A 1 115 ? 16.776 9.021 -15.409 1.00 97.62 115 THR A O 1
ATOM 865 N N . LEU A 1 116 ? 14.803 8.078 -14.810 1.00 97.19 116 LEU A N 1
ATOM 866 C CA . LEU A 1 116 ? 13.903 8.959 -15.544 1.00 97.19 116 LEU A CA 1
ATOM 867 C C . LEU A 1 116 ? 13.379 10.026 -14.584 1.00 97.19 116 LEU A C 1
ATOM 869 O O . LEU A 1 116 ? 12.903 9.714 -13.494 1.00 97.19 116 LEU A O 1
ATOM 873 N N . GLN A 1 117 ? 13.469 11.292 -14.980 1.00 96.25 117 GLN A N 1
ATOM 874 C CA . GLN A 1 117 ? 13.011 12.404 -14.154 1.00 96.25 117 GLN A CA 1
ATOM 875 C C . GLN A 1 117 ? 12.374 13.499 -15.000 1.00 96.25 117 GLN A C 1
ATOM 877 O O . GLN A 1 117 ? 12.774 13.719 -16.142 1.00 96.25 117 GLN A O 1
ATOM 882 N N . GLY A 1 118 ? 11.400 14.190 -14.420 1.00 93.00 118 GLY A N 1
ATOM 883 C CA . GLY A 1 118 ? 10.651 15.251 -15.082 1.00 93.00 118 GLY A CA 1
ATOM 884 C C . GLY A 1 118 ? 10.116 16.258 -14.079 1.00 93.00 118 GLY A C 1
ATOM 885 O O . GLY A 1 118 ? 9.867 15.931 -12.914 1.00 93.00 118 GLY A O 1
ATOM 886 N N . ILE A 1 119 ? 9.978 17.501 -14.532 1.00 93.88 119 ILE A N 1
ATOM 887 C CA . ILE A 1 119 ? 9.331 18.561 -13.766 1.00 93.88 119 ILE A CA 1
ATOM 888 C C . ILE A 1 119 ? 7.950 18.770 -14.360 1.00 93.88 119 ILE A C 1
ATOM 890 O O . ILE A 1 119 ? 7.811 19.115 -15.533 1.00 93.88 119 ILE A O 1
ATOM 894 N N . PHE A 1 120 ? 6.943 18.628 -13.510 1.00 90.62 120 PHE A N 1
ATOM 895 C CA . PHE A 1 120 ? 5.563 18.896 -13.857 1.00 90.62 120 PHE A CA 1
ATOM 896 C C . PHE A 1 120 ? 5.079 20.161 -13.169 1.00 90.62 120 PHE A C 1
ATOM 898 O O . PHE A 1 120 ? 5.414 20.430 -12.012 1.00 90.62 120 PHE A O 1
ATOM 905 N N . GLN A 1 121 ? 4.245 20.907 -13.882 1.00 91.56 121 GLN A N 1
ATOM 906 C CA . GLN A 1 121 ? 3.671 22.153 -13.416 1.00 91.56 121 GLN A CA 1
ATOM 907 C C . GLN A 1 121 ? 2.153 22.116 -13.579 1.00 91.56 121 GLN A C 1
ATOM 909 O O . GLN A 1 121 ? 1.650 21.910 -14.682 1.00 91.56 121 GLN A O 1
ATOM 914 N N . ALA A 1 122 ? 1.429 22.386 -12.494 1.00 88.69 122 ALA A N 1
ATOM 915 C CA . ALA A 1 122 ? -0.019 22.580 -12.519 1.00 88.69 122 ALA A CA 1
ATOM 916 C C . ALA A 1 122 ? -0.394 23.935 -11.922 1.00 88.69 122 ALA A C 1
ATOM 918 O O . ALA A 1 122 ? 0.183 24.366 -10.926 1.00 88.69 122 ALA A O 1
ATOM 919 N N . GLN A 1 123 ? -1.374 24.608 -12.522 1.00 91.06 123 GLN A N 1
ATOM 920 C CA . GLN A 1 123 ? -1.949 25.821 -11.951 1.00 91.06 123 GLN A CA 1
ATOM 921 C C . GLN A 1 123 ? -2.962 25.423 -10.877 1.00 91.06 123 GLN A C 1
ATOM 923 O O . GLN A 1 123 ? -3.978 24.819 -11.203 1.00 91.06 123 GLN A O 1
ATOM 928 N N . MET A 1 124 ? -2.688 25.753 -9.614 1.00 91.81 124 MET A N 1
ATOM 929 C CA . MET A 1 124 ? -3.537 25.353 -8.484 1.00 91.81 124 MET A CA 1
ATOM 930 C C . MET A 1 124 ? -3.778 26.523 -7.533 1.00 91.81 124 MET A C 1
ATOM 932 O O . MET A 1 124 ? -2.968 27.454 -7.448 1.00 91.81 124 MET A O 1
ATOM 936 N N . TRP A 1 125 ? -4.890 26.485 -6.806 1.00 90.06 125 TRP A N 1
ATOM 937 C CA . TRP A 1 125 ? -5.176 27.432 -5.735 1.00 90.06 125 TRP A CA 1
ATOM 938 C C . TRP A 1 125 ? -4.289 27.127 -4.522 1.00 90.06 125 TRP A C 1
ATOM 940 O O . TRP A 1 125 ? -4.559 26.217 -3.739 1.00 90.06 125 TRP A O 1
ATOM 950 N N . ALA A 1 126 ? -3.218 27.906 -4.355 1.00 91.25 126 ALA A N 1
ATOM 951 C CA . ALA A 1 126 ? -2.230 27.705 -3.297 1.00 91.25 126 ALA A CA 1
ATOM 952 C C . ALA A 1 126 ? -1.884 29.012 -2.570 1.00 91.25 126 ALA A C 1
ATOM 954 O O . ALA A 1 126 ? -0.833 29.605 -2.840 1.00 91.25 126 ALA A O 1
ATOM 955 N N . PRO A 1 127 ? -2.751 29.464 -1.640 1.00 89.44 127 PRO A N 1
ATOM 956 C CA . PRO A 1 127 ? -2.497 30.626 -0.797 1.00 89.44 127 PRO A CA 1
ATOM 957 C C . PRO A 1 127 ? -1.187 30.529 0.006 1.00 89.44 127 PRO A C 1
ATOM 959 O O . PRO A 1 127 ? -0.645 29.441 0.214 1.00 89.44 127 PRO A O 1
ATOM 962 N N . PRO A 1 128 ? -0.667 31.655 0.520 1.00 89.44 128 PRO A N 1
ATOM 963 C CA . PRO A 1 128 ? 0.434 31.632 1.479 1.00 89.44 128 PRO A CA 1
ATOM 964 C C . PRO A 1 128 ? 0.119 30.745 2.696 1.00 89.44 128 PRO A C 1
ATOM 966 O O . PRO A 1 128 ? -0.997 30.760 3.209 1.00 89.44 128 PRO A O 1
ATOM 969 N N . GLY A 1 129 ? 1.110 29.981 3.167 1.00 88.38 129 GLY A N 1
ATOM 970 C CA . GLY A 1 129 ? 0.958 29.072 4.312 1.00 88.38 129 GLY A CA 1
ATOM 971 C C . GLY A 1 129 ? 0.439 27.668 3.973 1.00 88.38 129 GLY A C 1
ATOM 972 O O . GLY A 1 129 ? 0.272 26.858 4.881 1.00 88.38 129 GLY A O 1
ATOM 973 N N . THR A 1 130 ? 0.208 27.348 2.694 1.00 92.69 130 THR A N 1
ATOM 974 C CA . THR A 1 130 ? -0.134 25.981 2.273 1.00 92.69 130 THR A CA 1
ATOM 975 C C . THR A 1 130 ? 1.094 25.092 2.073 1.00 92.69 130 THR A C 1
ATOM 977 O O . THR A 1 130 ? 2.113 25.532 1.540 1.00 92.69 130 THR A O 1
ATOM 980 N N . LEU A 1 131 ? 0.940 23.815 2.393 1.00 95.44 131 LEU A N 1
ATOM 981 C CA . LEU A 1 131 ? 1.814 22.697 2.072 1.00 95.44 131 LEU A CA 1
ATOM 982 C C . LEU A 1 131 ? 1.343 22.018 0.782 1.00 95.44 131 LEU A C 1
ATOM 984 O O . LEU A 1 131 ? 0.141 21.902 0.538 1.00 95.44 131 LEU A O 1
ATOM 988 N N . VAL A 1 132 ? 2.289 21.534 -0.019 1.00 96.12 132 VAL A N 1
ATOM 989 C CA . VAL A 1 132 ? 2.002 20.715 -1.202 1.00 96.12 132 VAL A CA 1
ATOM 990 C C . VAL A 1 132 ? 2.386 19.283 -0.895 1.00 96.12 132 VAL A C 1
ATOM 992 O O . VAL A 1 132 ? 3.527 19.007 -0.530 1.00 96.12 132 VAL A O 1
ATOM 995 N N . GLN A 1 133 ? 1.441 18.374 -1.073 1.00 96.81 133 GLN A N 1
ATOM 996 C CA . GLN A 1 133 ? 1.689 16.945 -1.032 1.00 96.81 133 GLN A CA 1
ATOM 997 C C . GLN A 1 133 ? 1.582 16.404 -2.452 1.00 96.81 133 GLN A C 1
ATOM 999 O O . GLN A 1 133 ? 0.585 16.654 -3.123 1.00 96.81 133 GLN A O 1
ATOM 1004 N N . CYS A 1 134 ? 2.595 15.666 -2.898 1.00 96.31 134 CYS A N 1
ATOM 1005 C CA . CYS A 1 134 ? 2.517 14.895 -4.129 1.00 96.31 134 CYS A CA 1
ATOM 1006 C C . CYS A 1 134 ? 2.669 13.412 -3.811 1.00 96.31 134 CYS A C 1
ATOM 1008 O O . CYS A 1 134 ? 3.554 13.032 -3.045 1.00 96.31 134 CYS A O 1
ATOM 1010 N N . GLN A 1 135 ? 1.810 12.584 -4.392 1.00 95.44 135 GLN A N 1
ATOM 1011 C CA . GLN A 1 135 ? 1.805 11.145 -4.181 1.00 95.44 135 GLN A CA 1
ATOM 1012 C C . GLN A 1 135 ? 1.700 10.429 -5.522 1.00 95.44 135 GLN A C 1
ATOM 1014 O O . GLN A 1 135 ? 0.824 10.731 -6.325 1.00 95.44 135 GLN A O 1
ATOM 1019 N N . VAL A 1 136 ? 2.577 9.454 -5.755 1.00 94.38 136 VAL A N 1
ATOM 1020 C CA . VAL A 1 136 ? 2.454 8.550 -6.903 1.00 94.38 136 VAL A CA 1
ATOM 1021 C C . VAL A 1 136 ? 1.348 7.540 -6.597 1.00 94.38 136 VAL A C 1
ATOM 1023 O O . VAL A 1 136 ? 1.409 6.843 -5.586 1.00 94.38 136 VAL A O 1
ATOM 1026 N N . ILE A 1 137 ? 0.328 7.494 -7.452 1.00 93.12 137 ILE A N 1
ATOM 1027 C CA . ILE A 1 137 ? -0.818 6.580 -7.341 1.00 93.12 137 ILE A CA 1
ATOM 1028 C C . ILE A 1 137 ? -0.501 5.268 -8.061 1.00 93.12 137 ILE A C 1
ATOM 1030 O O . ILE A 1 137 ? -0.774 4.189 -7.544 1.00 93.12 137 ILE A O 1
ATOM 1034 N N . ALA A 1 138 ? 0.064 5.370 -9.267 1.00 92.31 138 ALA A N 1
ATOM 1035 C CA . ALA A 1 138 ? 0.394 4.229 -10.108 1.00 92.31 138 ALA A CA 1
ATOM 1036 C C . ALA A 1 138 ? 1.547 4.565 -11.059 1.00 92.31 138 ALA A C 1
ATOM 1038 O O . ALA A 1 138 ? 1.752 5.722 -11.433 1.00 92.31 138 ALA A O 1
ATOM 1039 N N . VAL A 1 139 ? 2.268 3.532 -11.481 1.00 94.25 139 VAL A N 1
ATOM 1040 C CA . VAL A 1 139 ? 3.313 3.611 -12.503 1.00 94.25 139 VAL A CA 1
ATOM 1041 C C . VAL A 1 139 ? 2.950 2.610 -13.590 1.00 94.25 139 VAL A C 1
ATOM 1043 O O . VAL A 1 139 ? 2.619 1.469 -13.279 1.00 94.25 139 VAL A O 1
ATOM 1046 N N . GLY A 1 140 ? 2.929 3.063 -14.840 1.00 91.81 140 GLY A N 1
ATOM 1047 C CA . GLY A 1 140 ? 2.670 2.209 -15.995 1.00 91.81 140 GLY A CA 1
ATOM 1048 C C . GLY A 1 140 ? 3.902 1.410 -16.409 1.00 91.81 140 GLY A C 1
ATOM 1049 O O . GLY A 1 140 ? 4.983 1.560 -15.839 1.00 91.81 140 GLY A O 1
ATOM 1050 N N . ASP A 1 141 ? 3.740 0.599 -17.449 1.00 94.12 141 ASP A N 1
ATOM 1051 C CA . ASP A 1 141 ? 4.851 -0.144 -18.035 1.00 94.12 141 ASP A CA 1
ATOM 1052 C C . ASP A 1 141 ? 5.870 0.810 -18.669 1.00 94.12 141 ASP A C 1
ATOM 1054 O O . ASP A 1 141 ? 5.524 1.872 -19.208 1.00 94.12 141 ASP A O 1
ATOM 1058 N N . CYS A 1 142 ? 7.144 0.435 -18.597 1.00 96.31 142 CYS A N 1
ATOM 1059 C CA . CYS A 1 142 ? 8.191 1.155 -19.300 1.00 96.31 142 CYS A CA 1
ATOM 1060 C C . CYS A 1 142 ? 8.310 0.635 -20.739 1.00 96.31 142 CYS A C 1
ATOM 1062 O O . CYS A 1 142 ? 8.015 -0.521 -21.040 1.00 96.31 142 CYS A O 1
ATOM 1064 N N . THR A 1 143 ? 8.767 1.502 -21.635 1.00 96.81 143 THR A N 1
ATOM 1065 C CA . THR A 1 143 ? 9.144 1.136 -23.006 1.00 96.81 143 THR A CA 1
ATOM 1066 C C . THR A 1 143 ? 10.475 1.794 -23.328 1.00 96.81 143 THR A C 1
ATOM 1068 O O . THR A 1 143 ? 10.681 2.953 -22.963 1.00 96.81 143 THR A O 1
ATOM 1071 N N . CYS A 1 144 ? 11.381 1.066 -23.976 1.00 96.62 144 CYS A N 1
ATOM 1072 C CA . CYS A 1 144 ? 12.674 1.587 -24.398 1.00 96.62 144 CYS A CA 1
ATOM 1073 C C . CYS A 1 144 ? 12.899 1.265 -25.870 1.00 96.62 144 CYS A C 1
ATOM 1075 O O . CYS A 1 144 ? 12.734 0.121 -26.280 1.00 96.62 144 CYS A O 1
ATOM 1077 N N . ASP A 1 145 ? 13.303 2.273 -26.631 1.00 95.12 145 ASP A N 1
ATOM 1078 C CA . ASP A 1 145 ? 13.556 2.167 -28.063 1.00 95.12 145 ASP A CA 1
ATOM 1079 C C . ASP A 1 145 ? 15.008 2.561 -28.364 1.00 95.12 145 ASP A C 1
ATOM 1081 O O . ASP A 1 145 ? 15.585 3.423 -27.687 1.00 95.12 145 ASP A O 1
ATOM 1085 N N . LEU A 1 146 ? 15.595 1.937 -29.387 1.00 94.50 146 LEU A N 1
ATOM 1086 C CA . LEU A 1 146 ? 16.891 2.338 -29.926 1.00 94.50 146 LEU A CA 1
ATOM 1087 C C . LEU A 1 146 ? 16.681 3.464 -30.941 1.00 94.50 146 LEU A C 1
ATOM 1089 O O . LEU A 1 146 ? 15.879 3.341 -31.865 1.00 94.50 146 LEU A O 1
ATOM 1093 N N . ALA A 1 147 ? 17.420 4.554 -30.785 1.00 93.31 147 ALA A N 1
ATOM 1094 C CA . ALA A 1 147 ? 17.483 5.637 -31.755 1.00 93.31 147 ALA A CA 1
ATOM 1095 C C . ALA A 1 147 ? 18.938 5.894 -32.147 1.00 93.31 147 ALA A C 1
ATOM 1097 O O . ALA A 1 147 ? 19.851 5.642 -31.366 1.00 93.31 147 ALA A O 1
ATOM 1098 N N . THR A 1 148 ? 19.164 6.431 -33.340 1.00 94.19 148 THR A N 1
ATOM 1099 C CA . THR A 1 148 ? 20.486 6.912 -33.756 1.00 94.19 148 THR A CA 1
ATOM 1100 C C . THR A 1 148 ? 20.462 8.430 -33.764 1.00 94.19 148 THR A C 1
ATOM 1102 O O . THR A 1 148 ? 19.579 9.029 -34.381 1.00 94.19 148 THR A O 1
ATOM 1105 N N . ASP A 1 149 ? 21.415 9.057 -33.079 1.00 93.81 149 ASP A N 1
ATOM 1106 C CA . ASP A 1 149 ? 21.596 10.502 -33.147 1.00 93.81 149 ASP A CA 1
ATOM 1107 C C . ASP A 1 149 ? 21.992 10.884 -34.588 1.00 93.81 149 ASP A C 1
ATOM 1109 O O . ASP A 1 149 ? 23.026 10.424 -35.082 1.00 93.81 149 ASP A O 1
ATOM 1113 N N . PRO A 1 150 ? 21.201 11.713 -35.294 1.00 92.06 150 PRO A N 1
ATOM 1114 C CA . PRO A 1 150 ? 21.476 12.056 -36.687 1.00 92.06 150 PRO A CA 1
ATOM 1115 C C . PRO A 1 150 ? 22.718 12.944 -36.864 1.00 92.06 150 PRO A C 1
ATOM 1117 O O . PRO A 1 150 ? 23.175 13.120 -37.992 1.00 92.06 150 PRO A O 1
ATOM 1120 N N . ILE A 1 151 ? 23.240 13.535 -35.785 1.00 94.19 151 ILE A N 1
ATOM 1121 C CA . ILE A 1 151 ? 24.396 14.435 -35.800 1.00 94.19 151 ILE A CA 1
ATOM 1122 C C . ILE A 1 151 ? 25.667 13.672 -35.435 1.00 94.19 151 ILE A C 1
ATOM 1124 O O . ILE A 1 151 ? 26.662 13.774 -36.153 1.00 94.19 151 ILE A O 1
ATOM 1128 N N . THR A 1 152 ? 25.658 12.934 -34.321 1.00 94.25 152 THR A N 1
ATOM 1129 C CA . THR A 1 152 ? 26.864 12.234 -33.843 1.00 94.25 152 THR A CA 1
ATOM 1130 C C . THR A 1 152 ? 27.000 10.822 -34.405 1.00 94.25 152 THR A C 1
ATOM 1132 O O . THR A 1 152 ? 28.108 10.292 -34.444 1.00 94.25 152 THR A O 1
ATOM 1135 N N . GLY A 1 153 ? 25.900 10.218 -34.865 1.00 93.06 153 GLY A N 1
ATOM 1136 C CA . GLY A 1 153 ? 25.840 8.803 -35.233 1.00 93.06 153 GLY A CA 1
ATOM 1137 C C . GLY A 1 153 ? 25.795 7.859 -34.027 1.00 93.06 153 GLY A C 1
ATOM 1138 O O . GLY A 1 153 ? 25.829 6.644 -34.214 1.00 93.06 153 GLY A O 1
ATOM 1139 N N . ASP A 1 154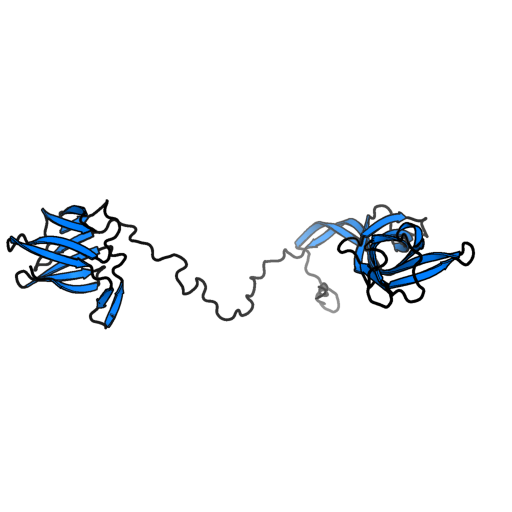 ? 25.716 8.389 -32.800 1.00 94.88 154 ASP A N 1
ATOM 1140 C CA . ASP A 1 154 ? 25.677 7.575 -31.587 1.00 94.88 154 ASP A CA 1
ATOM 1141 C C . ASP A 1 154 ? 24.343 6.836 -31.455 1.00 94.88 154 ASP A C 1
ATOM 1143 O O . ASP A 1 154 ? 23.268 7.375 -31.727 1.00 94.88 154 ASP A O 1
ATOM 1147 N N . GLN A 1 155 ? 24.403 5.604 -30.955 1.00 95.44 155 GLN A N 1
ATOM 1148 C CA . GLN A 1 155 ? 23.215 4.862 -30.553 1.00 95.44 155 GLN A CA 1
ATOM 1149 C C . GLN A 1 155 ? 22.714 5.367 -29.195 1.00 95.44 155 GLN A C 1
ATOM 1151 O O . GLN A 1 155 ? 23.463 5.416 -28.216 1.00 95.44 155 GLN A O 1
ATOM 1156 N N . LEU A 1 156 ? 21.437 5.729 -29.132 1.00 96.44 156 LEU A N 1
ATOM 1157 C CA . LEU A 1 156 ? 20.737 6.225 -27.957 1.00 96.44 156 LEU A CA 1
ATOM 1158 C C . LEU A 1 156 ? 19.673 5.221 -27.517 1.00 96.44 156 LEU A C 1
ATOM 1160 O O . LEU A 1 156 ? 18.843 4.787 -28.311 1.00 96.44 156 LEU A O 1
ATOM 1164 N N . ILE A 1 157 ? 19.666 4.901 -26.228 1.00 96.25 157 ILE A N 1
ATOM 1165 C CA . ILE A 1 157 ? 18.624 4.102 -25.586 1.00 96.25 157 ILE A CA 1
ATOM 1166 C C . ILE A 1 157 ? 17.634 5.084 -24.970 1.00 96.25 157 ILE A C 1
ATOM 1168 O O . ILE A 1 157 ? 17.956 5.765 -23.993 1.00 96.25 157 ILE A O 1
ATOM 1172 N N . CYS A 1 158 ? 16.449 5.190 -25.564 1.00 96.69 158 CYS A N 1
ATOM 1173 C CA . CYS A 1 158 ? 15.410 6.128 -25.163 1.00 96.69 158 CYS A CA 1
ATOM 1174 C C . CYS A 1 158 ? 14.298 5.398 -24.418 1.00 96.69 158 CYS A C 1
ATOM 1176 O O . CYS A 1 158 ? 13.470 4.730 -25.030 1.00 96.69 158 CYS A O 1
ATOM 1178 N N . CYS A 1 159 ? 14.264 5.556 -23.098 1.00 97.69 159 CYS A N 1
ATOM 1179 C CA . CYS A 1 159 ? 13.264 4.932 -22.241 1.00 97.69 159 CYS A CA 1
ATOM 1180 C C . CYS A 1 159 ? 12.188 5.929 -21.824 1.00 97.69 159 CYS A C 1
ATOM 1182 O O . CYS A 1 159 ? 12.481 7.102 -21.572 1.00 97.69 159 CYS A O 1
ATOM 1184 N N . ARG A 1 160 ? 10.947 5.452 -21.711 1.00 96.88 160 ARG A N 1
ATOM 1185 C CA . ARG A 1 160 ? 9.791 6.228 -21.258 1.00 96.88 160 ARG A CA 1
ATOM 1186 C C . ARG A 1 160 ? 8.858 5.408 -20.376 1.00 96.88 160 ARG A C 1
ATOM 1188 O O . ARG A 1 160 ? 8.690 4.209 -20.585 1.00 96.88 160 ARG A O 1
ATOM 1195 N N . VAL A 1 161 ? 8.225 6.074 -19.418 1.00 96.38 161 VAL A N 1
ATOM 1196 C CA . VAL A 1 161 ? 7.259 5.477 -18.490 1.00 96.38 161 VAL A CA 1
ATOM 1197 C C . VAL A 1 161 ? 6.196 6.497 -18.108 1.00 96.38 161 VAL A C 1
ATOM 1199 O O . VAL A 1 161 ? 6.465 7.694 -17.992 1.00 96.38 161 VAL A O 1
ATOM 1202 N N . LYS A 1 162 ? 4.968 6.021 -17.923 1.00 94.00 162 LYS A N 1
ATOM 1203 C CA . LYS A 1 162 ? 3.838 6.843 -17.489 1.00 94.00 162 LYS A CA 1
ATOM 1204 C C . LYS A 1 162 ? 3.729 6.801 -15.971 1.00 94.00 162 LYS A C 1
ATOM 1206 O O . LYS A 1 162 ? 3.700 5.720 -15.388 1.00 94.00 162 LYS A O 1
ATOM 1211 N N . VAL A 1 163 ? 3.633 7.958 -15.330 1.00 93.19 163 VAL A N 1
ATOM 1212 C CA . VAL A 1 163 ? 3.447 8.074 -13.879 1.00 93.19 163 VAL A CA 1
ATOM 1213 C C . VAL A 1 163 ? 2.127 8.782 -13.605 1.00 93.19 163 VAL A C 1
ATOM 1215 O O . VAL A 1 163 ? 1.922 9.914 -14.038 1.00 93.19 163 VAL A O 1
ATOM 1218 N N . CYS A 1 164 ? 1.234 8.113 -12.878 1.00 92.38 164 CYS A N 1
ATOM 1219 C CA . CYS A 1 164 ? -0.009 8.688 -12.381 1.00 92.38 164 CYS A CA 1
ATOM 1220 C C . CYS A 1 164 ? 0.208 9.184 -10.954 1.00 92.38 164 CYS A C 1
ATOM 1222 O O . CYS A 1 164 ? 0.662 8.436 -10.083 1.00 92.38 164 CYS A O 1
ATOM 1224 N N . LYS A 1 165 ? -0.118 10.449 -10.707 1.00 90.69 165 LYS A N 1
ATOM 1225 C CA . LYS A 1 165 ? 0.128 11.104 -9.422 1.00 90.69 165 LYS A CA 1
ATOM 1226 C C . LYS A 1 165 ? -1.026 12.000 -9.015 1.00 90.69 165 LYS A C 1
ATOM 1228 O O . LYS A 1 165 ? -1.740 12.535 -9.862 1.00 90.69 165 LYS A O 1
ATOM 1233 N N . GLU A 1 166 ? -1.147 12.188 -7.712 1.00 94.00 166 GLU A N 1
ATOM 1234 C CA . GLU A 1 166 ? -2.034 13.147 -7.074 1.00 94.00 166 GLU A CA 1
ATOM 1235 C C . GLU A 1 166 ? -1.210 14.294 -6.492 1.00 94.00 166 GLU A C 1
ATOM 1237 O O . GLU A 1 166 ? -0.193 14.061 -5.835 1.00 94.00 166 GLU A O 1
ATOM 1242 N N . ILE A 1 167 ? -1.658 15.528 -6.701 1.00 93.31 167 ILE A N 1
ATOM 1243 C CA . ILE A 1 167 ? -1.107 16.723 -6.066 1.00 93.31 167 ILE A CA 1
ATOM 1244 C C . ILE A 1 167 ? -2.217 17.346 -5.226 1.00 93.31 167 ILE A C 1
ATOM 1246 O O . ILE A 1 167 ? -3.305 17.612 -5.731 1.00 93.31 167 ILE A O 1
ATOM 1250 N N . GLN A 1 168 ? -1.940 17.597 -3.949 1.00 95.81 168 GLN A N 1
ATOM 1251 C CA . GLN A 1 168 ? -2.871 18.208 -3.005 1.00 95.81 168 GLN A CA 1
ATOM 1252 C C . GLN A 1 168 ? -2.241 19.439 -2.360 1.00 95.81 168 GLN A C 1
ATOM 1254 O O . GLN A 1 168 ? -1.108 19.400 -1.877 1.00 95.81 168 GLN A O 1
ATOM 1259 N N . ILE A 1 169 ? -3.010 20.522 -2.297 1.00 93.50 169 ILE A N 1
ATOM 1260 C CA . ILE A 1 169 ? -2.645 21.749 -1.595 1.00 93.50 169 ILE A CA 1
ATOM 1261 C C . ILE A 1 169 ? -3.395 21.782 -0.273 1.00 93.50 169 ILE A C 1
ATOM 1263 O O . ILE A 1 169 ? -4.623 21.802 -0.255 1.00 93.50 169 ILE A O 1
ATOM 1267 N N . LYS A 1 170 ? -2.671 21.783 0.845 1.00 94.44 170 LYS A N 1
ATOM 1268 C CA . LYS A 1 170 ? -3.240 21.689 2.193 1.00 94.44 170 LYS A CA 1
ATOM 1269 C C . LYS A 1 170 ? -2.762 22.829 3.069 1.00 94.44 170 LYS A C 1
ATOM 1271 O O . LYS A 1 170 ? -1.646 23.290 2.904 1.00 94.44 170 LYS A O 1
ATOM 1276 N N . ALA A 1 171 ? -3.537 23.243 4.058 1.00 92.12 171 ALA A N 1
ATOM 1277 C CA . ALA A 1 171 ? -2.978 23.964 5.201 1.00 92.12 171 ALA A CA 1
ATOM 1278 C C . ALA A 1 171 ? -3.530 23.397 6.497 1.00 92.12 171 ALA A C 1
ATOM 1280 O O . ALA A 1 171 ? -4.662 22.910 6.538 1.00 92.12 171 ALA A O 1
ATOM 1281 N N . LEU A 1 172 ? -2.723 23.488 7.547 1.00 91.75 172 LEU A N 1
ATOM 1282 C CA . LEU A 1 172 ? -3.169 23.222 8.901 1.00 91.75 172 LEU A CA 1
ATOM 1283 C C . LEU A 1 172 ? -4.069 24.380 9.337 1.00 91.75 172 LEU A C 1
ATOM 1285 O O . LEU A 1 172 ? -3.632 25.531 9.373 1.00 91.75 172 LEU A O 1
ATOM 1289 N N . VAL A 1 173 ? -5.335 24.090 9.611 1.00 86.81 173 VAL A N 1
ATOM 1290 C CA . VAL A 1 173 ? -6.317 25.090 10.028 1.00 86.81 173 VAL A CA 1
ATOM 1291 C C . VAL A 1 173 ? -6.972 24.674 11.333 1.00 86.81 173 VAL A C 1
ATOM 1293 O O . VAL A 1 173 ? -7.132 23.487 11.614 1.00 86.81 173 VAL A O 1
ATOM 1296 N N . LYS A 1 174 ? -7.395 25.675 12.104 1.00 84.56 174 LYS A N 1
ATOM 1297 C CA . LYS A 1 174 ? -8.265 25.487 13.262 1.00 84.56 174 LYS A CA 1
ATOM 1298 C C . LYS A 1 174 ? -9.692 25.792 12.839 1.00 84.56 174 LYS A C 1
ATOM 1300 O O . LYS A 1 174 ? -9.985 26.920 12.439 1.00 84.56 174 LYS A O 1
ATOM 1305 N N . LEU A 1 175 ? -10.552 24.782 12.860 1.00 80.38 175 LEU A N 1
ATOM 1306 C CA . LEU A 1 175 ? -11.967 24.925 12.544 1.00 80.38 175 LEU A CA 1
ATOM 1307 C C . LEU A 1 175 ? -12.767 24.900 13.835 1.00 80.38 175 LEU A C 1
ATOM 1309 O O . LEU A 1 175 ? -12.574 24.024 14.671 1.00 80.38 175 LEU A O 1
ATOM 1313 N N . LEU A 1 176 ? -13.684 25.854 13.961 1.00 76.94 176 LEU A N 1
ATOM 1314 C CA . LEU A 1 176 ? -14.714 25.808 14.982 1.00 76.94 176 LEU A CA 1
ATOM 1315 C C . LEU A 1 176 ? -15.904 25.053 14.392 1.00 76.94 176 LEU A C 1
ATOM 1317 O O . LEU A 1 176 ? -16.612 25.594 13.539 1.00 76.94 176 LEU A O 1
ATOM 1321 N N . VAL A 1 177 ? -16.084 23.801 14.796 1.00 81.31 177 VAL A N 1
ATOM 1322 C CA . VAL A 1 177 ? -17.181 22.956 14.323 1.00 81.31 177 VAL A CA 1
ATOM 1323 C C . VAL A 1 177 ? -18.245 22.838 15.417 1.00 81.31 177 VAL A C 1
ATOM 1325 O O . VAL A 1 177 ? -17.902 22.616 16.578 1.00 81.31 177 VAL A O 1
ATOM 1328 N N . PRO A 1 178 ? -19.537 23.026 15.093 1.00 71.88 178 PRO A N 1
ATOM 1329 C CA . PRO A 1 178 ? -20.601 22.683 16.025 1.00 71.88 178 PRO A CA 1
ATOM 1330 C C . PRO A 1 178 ? -20.634 21.161 16.170 1.00 71.88 178 PRO A C 1
ATOM 1332 O O . PRO A 1 178 ? -20.848 20.459 15.178 1.00 71.88 178 PRO A O 1
ATOM 1335 N N . SER A 1 179 ? -20.413 20.653 17.380 1.00 71.62 179 SER A N 1
ATOM 1336 C CA . SER A 1 179 ? -20.604 19.236 17.669 1.00 71.62 179 SER A CA 1
ATOM 1337 C C . SER A 1 179 ? -21.998 19.021 18.252 1.00 71.62 179 SER A C 1
ATOM 1339 O O . SER A 1 179 ? -22.516 19.796 19.061 1.00 71.62 179 SER A O 1
ATOM 1341 N N . TYR A 1 180 ? -22.652 17.970 17.767 1.00 65.38 180 TYR A N 1
ATOM 1342 C CA . TYR A 1 180 ? -24.002 17.571 18.172 1.00 65.38 180 TYR A CA 1
ATOM 1343 C C . TYR A 1 180 ? -23.970 16.366 19.126 1.00 65.38 180 TYR A C 1
ATOM 1345 O O . TYR A 1 180 ? -24.991 15.724 19.350 1.00 65.38 180 TYR A O 1
ATOM 1353 N N . GLY A 1 181 ? -22.788 16.065 19.675 1.00 55.97 181 GLY A N 1
ATOM 1354 C CA . GLY A 1 181 ? -22.469 14.861 20.438 1.00 55.97 181 GLY A CA 1
ATOM 1355 C C . GLY A 1 181 ? -21.175 14.205 19.946 1.00 55.97 181 GLY A C 1
ATOM 1356 O O . GLY A 1 181 ? -20.631 14.574 18.903 1.00 55.97 181 GLY A O 1
ATOM 1357 N N . PHE A 1 182 ? -20.692 13.222 20.701 1.00 52.41 182 PHE A N 1
ATOM 1358 C CA . PHE A 1 182 ? -19.627 12.318 20.268 1.00 52.41 182 PHE A CA 1
ATOM 1359 C C . PHE A 1 182 ? -20.236 11.151 19.488 1.00 52.41 182 PHE A C 1
ATOM 1361 O O . PHE A 1 182 ? -21.413 10.835 19.662 1.00 52.41 182 PHE A O 1
ATOM 1368 N N . CYS A 1 183 ? -19.442 10.478 18.653 1.00 46.06 183 CYS A N 1
ATOM 1369 C CA . CYS A 1 183 ? -19.826 9.147 18.199 1.00 46.06 183 CYS A CA 1
ATOM 1370 C C . CYS A 1 183 ? -19.913 8.249 19.437 1.00 46.06 183 CYS A C 1
ATOM 1372 O O . CYS A 1 183 ? -18.883 7.899 20.016 1.00 46.06 183 CYS A O 1
ATOM 1374 N N . GLU A 1 184 ? -21.124 7.896 19.858 1.00 41.12 184 GLU A N 1
ATOM 1375 C CA . GLU A 1 184 ? -21.288 6.743 20.730 1.00 41.12 184 GLU A CA 1
ATOM 1376 C C . GLU A 1 184 ? -20.788 5.523 19.956 1.00 41.12 184 GLU A C 1
ATOM 1378 O O . GLU A 1 184 ? -21.018 5.394 18.750 1.00 41.12 184 GLU A O 1
ATOM 1383 N N . LEU A 1 185 ? -20.014 4.675 20.630 1.00 32.84 185 LEU A N 1
ATOM 1384 C CA . LEU A 1 185 ? -19.584 3.411 20.056 1.00 32.84 185 LEU A CA 1
ATOM 1385 C C . LEU A 1 185 ? -20.840 2.603 19.747 1.00 32.84 185 LEU A C 1
ATOM 1387 O O . LEU A 1 185 ? -21.448 2.040 20.657 1.00 32.84 185 LEU A O 1
ATOM 1391 N N . ASP A 1 186 ? -21.205 2.536 18.469 1.00 40.88 186 ASP A N 1
ATOM 1392 C CA . ASP A 1 186 ? -22.135 1.517 18.020 1.00 40.88 186 ASP A CA 1
ATOM 1393 C C . ASP A 1 186 ? -21.471 0.172 18.342 1.00 40.88 186 ASP A C 1
ATOM 1395 O O . ASP A 1 186 ? -20.324 -0.058 17.924 1.00 40.88 186 ASP A O 1
ATOM 1399 N N . PRO A 1 187 ? -22.116 -0.703 19.135 1.00 44.88 187 PRO A N 1
ATOM 1400 C CA . PRO A 1 187 ? -21.567 -2.018 19.390 1.00 44.88 187 PRO A CA 1
ATOM 1401 C C . PRO A 1 187 ? -21.346 -2.680 18.036 1.00 44.88 187 PRO A C 1
ATOM 1403 O O . PRO A 1 187 ? -22.259 -2.727 17.210 1.00 44.88 187 PRO A O 1
ATOM 1406 N N . CYS A 1 188 ? -20.121 -3.156 17.796 1.00 44.66 188 CYS A N 1
ATOM 1407 C CA . CYS A 1 188 ? -19.789 -3.882 16.581 1.00 44.66 188 CYS A CA 1
ATOM 1408 C C . CYS A 1 188 ? -20.858 -4.953 16.369 1.00 44.66 188 CYS A C 1
ATOM 1410 O O . CYS A 1 188 ? -20.914 -5.908 17.142 1.00 44.66 188 CYS A O 1
ATOM 1412 N N . VAL A 1 189 ? -21.708 -4.794 15.352 1.00 48.88 189 VAL A N 1
ATOM 1413 C CA . VAL A 1 189 ? -22.609 -5.864 14.937 1.00 48.88 189 VAL A CA 1
ATOM 1414 C C . VAL A 1 189 ? -21.686 -6.909 14.326 1.00 48.88 189 VAL A C 1
ATOM 1416 O O . VAL A 1 189 ? -21.101 -6.637 13.271 1.00 48.88 189 VAL A O 1
ATOM 1419 N N . PRO A 1 190 ? -21.452 -8.056 14.988 1.00 41.09 190 PRO A N 1
ATOM 1420 C CA . PRO A 1 190 ? -20.632 -9.080 14.381 1.00 41.09 190 PRO A CA 1
ATOM 1421 C C . PRO A 1 190 ? -21.309 -9.442 13.061 1.00 41.09 190 PRO A C 1
ATOM 1423 O O . PRO A 1 190 ? -22.512 -9.715 13.018 1.00 41.09 190 PRO A O 1
ATOM 1426 N N . VAL A 1 191 ? -20.544 -9.422 11.967 1.00 38.28 191 VAL A N 1
ATOM 1427 C CA . VAL A 1 191 ? -20.937 -10.141 10.748 1.00 38.28 191 VAL A CA 1
ATOM 1428 C C . VAL A 1 191 ? -21.402 -11.526 11.209 1.00 38.28 191 VAL A C 1
ATOM 1430 O O . VAL A 1 191 ? -20.725 -12.058 12.094 1.00 38.28 191 VAL A O 1
ATOM 1433 N N . PRO A 1 192 ? -22.508 -12.105 10.696 1.00 44.97 192 PRO A N 1
ATOM 1434 C CA . PRO A 1 192 ? -22.899 -13.469 11.033 1.00 44.97 192 PRO A CA 1
ATOM 1435 C C . PRO A 1 192 ? -21.732 -14.388 10.685 1.00 44.97 192 PRO A C 1
ATOM 1437 O O . PRO A 1 192 ? -21.546 -14.788 9.537 1.00 44.97 192 PRO A O 1
ATOM 1440 N N . GLN A 1 193 ? -20.865 -14.626 11.662 1.00 48.16 193 GLN A N 1
ATOM 1441 C CA . GLN A 1 193 ? -19.753 -15.523 11.497 1.00 48.16 193 GLN A CA 1
ATOM 1442 C C . GLN A 1 193 ? -20.383 -16.910 11.458 1.00 48.16 193 GLN A C 1
ATOM 1444 O O . GLN A 1 193 ? -21.295 -17.176 12.253 1.00 48.16 193 GLN A O 1
ATOM 1449 N N . PRO A 1 194 ? -19.969 -17.789 10.530 1.00 54.81 194 PRO A N 1
ATOM 1450 C CA . PRO A 1 194 ? -20.319 -19.194 10.658 1.00 54.81 194 PRO A CA 1
ATOM 1451 C C . PRO A 1 194 ? -19.956 -19.602 12.085 1.00 54.81 194 PRO A C 1
ATOM 1453 O O . PRO A 1 194 ? -18.853 -19.296 12.532 1.00 54.81 194 PRO A O 1
ATOM 1456 N N . PHE A 1 195 ? -20.934 -20.162 12.800 1.00 48.56 195 PHE A N 1
ATOM 1457 C CA . PHE A 1 195 ? -20.884 -20.470 14.226 1.00 48.56 195 PHE A CA 1
ATOM 1458 C C . PHE A 1 195 ? -19.494 -20.992 14.614 1.00 48.56 195 PHE A C 1
ATOM 1460 O O . PHE A 1 195 ? -19.138 -22.124 14.297 1.00 48.56 195 PHE A O 1
ATOM 1467 N N . PHE A 1 196 ? -18.691 -20.128 15.233 1.00 49.00 196 PHE A N 1
ATOM 1468 C CA . PHE A 1 196 ? -17.383 -20.474 15.764 1.00 49.00 196 PHE A CA 1
ATOM 1469 C C . PHE A 1 196 ? -17.539 -20.440 17.284 1.00 49.00 196 PHE A C 1
ATOM 1471 O O . PHE A 1 196 ? -17.549 -19.347 17.859 1.00 49.00 196 PHE A O 1
ATOM 1478 N N . PRO A 1 197 ? -17.790 -21.589 17.936 1.00 47.22 197 PRO A N 1
ATOM 1479 C CA . PRO A 1 197 ? -17.974 -21.626 19.378 1.00 47.22 197 PRO A CA 1
ATOM 1480 C C . PRO A 1 197 ? -16.703 -21.086 20.037 1.00 47.22 197 PRO A C 1
ATOM 1482 O O . PRO A 1 197 ? -15.607 -21.601 19.820 1.00 47.22 197 PRO A O 1
ATOM 1485 N N . CYS A 1 198 ? -16.850 -19.983 20.772 1.00 38.12 198 CYS A N 1
ATOM 1486 C CA . CYS A 1 198 ? -15.787 -19.365 21.549 1.00 38.12 198 CYS A CA 1
ATOM 1487 C C . CYS A 1 198 ? -16.238 -19.319 23.021 1.00 38.12 198 CYS A C 1
ATOM 1489 O O . CYS A 1 198 ? -17.282 -18.721 23.300 1.00 38.12 198 CYS A O 1
ATOM 1491 N N . PRO A 1 199 ? -15.495 -19.929 23.961 1.00 49.47 199 PRO A N 1
ATOM 1492 C CA . PRO A 1 199 ? -14.206 -20.588 23.755 1.00 49.47 199 PRO A CA 1
ATOM 1493 C C . PRO A 1 199 ? -14.328 -21.837 22.858 1.00 49.47 199 PRO A C 1
ATOM 1495 O O . PRO A 1 199 ? -15.397 -22.445 22.831 1.00 49.47 199 PRO A O 1
ATOM 1498 N N . PRO A 1 200 ? -13.277 -22.178 22.085 1.00 49.66 200 PRO A N 1
ATOM 1499 C CA . PRO A 1 200 ? -13.256 -23.371 21.243 1.00 49.66 200 PRO A CA 1
ATOM 1500 C C . PRO A 1 200 ? -13.728 -24.589 22.043 1.00 49.66 200 PRO A C 1
ATOM 1502 O O . PRO A 1 200 ? -13.310 -24.780 23.182 1.00 49.66 200 PRO A O 1
ATOM 1505 N N . GLU A 1 201 ? -14.581 -25.424 21.442 1.00 57.56 201 GLU A N 1
ATOM 1506 C CA . GLU A 1 201 ? -15.066 -26.674 22.062 1.00 57.56 201 GLU A CA 1
ATOM 1507 C C . GLU A 1 201 ? -13.920 -27.648 22.396 1.00 57.56 201 GLU A C 1
ATOM 1509 O O . GLU A 1 201 ? -14.099 -28.601 23.152 1.00 57.56 201 GLU A O 1
ATOM 1514 N N . GLN A 1 202 ? -12.724 -27.394 21.859 1.00 56.16 202 GLN A N 1
ATOM 1515 C CA . GLN A 1 202 ? -11.500 -28.081 22.238 1.00 56.16 202 GLN A CA 1
ATOM 1516 C C . GLN A 1 202 ? -10.807 -27.344 23.396 1.00 56.16 202 GLN A C 1
ATOM 1518 O O . GLN A 1 202 ? -10.577 -26.135 23.300 1.00 56.16 202 GLN A O 1
ATOM 1523 N N . PRO A 1 203 ? -10.429 -28.049 24.478 1.00 53.84 203 PRO A N 1
ATOM 1524 C CA . PRO A 1 203 ? -9.810 -27.429 25.641 1.00 53.84 203 PRO A CA 1
ATOM 1525 C C . PRO A 1 203 ? -8.504 -26.718 25.253 1.00 53.84 203 PRO A C 1
ATOM 1527 O O . PRO A 1 203 ? -7.546 -27.330 24.791 1.00 53.84 203 PRO A O 1
ATOM 1530 N N . LEU A 1 204 ? -8.483 -25.400 25.475 1.00 45.84 204 LEU A N 1
ATOM 1531 C CA . LEU A 1 204 ? -7.369 -24.472 25.215 1.00 45.84 204 LEU A CA 1
ATOM 1532 C C . LEU A 1 204 ? -6.098 -24.762 26.030 1.00 45.84 204 LEU A C 1
ATOM 1534 O O . LEU A 1 204 ? -5.057 -24.154 25.789 1.00 45.84 204 LEU A O 1
ATOM 1538 N N . PHE A 1 205 ? -6.173 -25.680 26.989 1.00 47.72 205 PHE A N 1
ATOM 1539 C CA . PHE A 1 205 ? -5.053 -26.106 27.810 1.00 47.72 205 PHE A CA 1
ATOM 1540 C C . PHE A 1 205 ? -4.934 -27.631 27.725 1.00 47.72 205 PHE A C 1
ATOM 1542 O O . PHE A 1 205 ? -5.966 -28.308 27.743 1.00 47.72 205 PHE A O 1
ATOM 1549 N N . PRO A 1 206 ? -3.712 -28.196 27.659 1.00 47.56 206 PRO A N 1
ATOM 1550 C CA . PRO A 1 206 ? -3.536 -29.633 27.848 1.00 47.56 206 PRO A CA 1
ATOM 1551 C C . PRO A 1 206 ? -4.182 -30.041 29.185 1.00 47.56 206 PRO A C 1
ATOM 1553 O O . PRO A 1 206 ? -4.151 -29.228 30.117 1.00 47.56 206 PRO A O 1
ATOM 1556 N N . PRO A 1 207 ? -4.775 -31.247 29.299 1.00 49.22 207 PRO A N 1
ATOM 1557 C CA . PRO A 1 207 ? -5.394 -31.700 30.539 1.00 49.22 207 PRO A CA 1
ATOM 1558 C C . PRO A 1 207 ? -4.410 -31.478 31.684 1.00 49.22 207 PRO A C 1
ATOM 1560 O O . PRO A 1 207 ? -3.264 -31.937 31.647 1.00 49.22 207 PRO A O 1
ATOM 1563 N N . GLN A 1 208 ? -4.835 -30.660 32.644 1.00 47.62 208 GLN A N 1
ATOM 1564 C CA . GLN A 1 208 ? -4.016 -30.291 33.784 1.00 47.62 208 GLN A CA 1
ATOM 1565 C C . GLN A 1 208 ? -3.735 -31.577 34.560 1.00 47.62 208 GLN A C 1
ATOM 1567 O O . GLN A 1 208 ? -4.640 -32.161 35.149 1.00 47.62 208 GLN A O 1
ATOM 1572 N N . ARG A 1 209 ? -2.481 -32.042 34.513 1.00 55.59 209 ARG A N 1
ATOM 1573 C CA . ARG A 1 209 ? -1.995 -33.121 35.382 1.00 55.59 209 ARG A CA 1
ATOM 1574 C C . ARG A 1 209 ? -2.314 -32.725 36.826 1.00 55.59 209 ARG A C 1
ATOM 1576 O O . ARG A 1 209 ? -2.107 -31.557 37.152 1.00 55.59 209 ARG A O 1
ATOM 1583 N N . CYS A 1 210 ? -2.818 -33.668 37.633 1.00 64.00 210 CYS A N 1
ATOM 1584 C CA . CYS A 1 210 ? -3.267 -33.467 39.019 1.00 64.00 210 CYS A CA 1
ATOM 1585 C C . CYS A 1 210 ? -2.519 -32.323 39.719 1.00 64.00 210 CYS A C 1
ATOM 1587 O O . CYS A 1 210 ? -1.320 -32.430 39.975 1.00 64.00 210 CYS A O 1
ATOM 1589 N N . GLN A 1 211 ? -3.221 -31.214 39.972 1.00 59.38 211 GLN A N 1
ATOM 1590 C CA . GLN A 1 211 ? -2.646 -30.038 40.637 1.00 59.38 211 GLN A CA 1
ATOM 1591 C C . GLN A 1 211 ? -2.441 -30.265 42.143 1.00 59.38 211 GLN A C 1
ATOM 1593 O O . GLN A 1 211 ? -1.698 -29.524 42.784 1.00 59.38 211 GLN A O 1
ATOM 1598 N N . GLU A 1 212 ? -3.070 -31.303 42.694 1.00 72.25 212 GLU A N 1
ATOM 1599 C CA . GLU A 1 212 ? -2.947 -31.720 44.085 1.00 72.25 212 GLU A CA 1
ATOM 1600 C C . GLU A 1 212 ? -2.158 -33.039 44.174 1.00 72.25 212 GLU A C 1
ATOM 1602 O O . GLU A 1 212 ? -2.227 -33.860 43.251 1.00 72.25 212 GLU A O 1
ATOM 1607 N N . PRO A 1 213 ? -1.369 -33.249 45.245 1.00 85.69 213 PRO A N 1
ATOM 1608 C CA . PRO A 1 213 ? -0.650 -34.505 45.446 1.00 85.69 213 PRO A CA 1
ATOM 1609 C C . PRO A 1 213 ? -1.651 -35.663 45.470 1.00 85.69 213 PRO A C 1
ATOM 1611 O O . PRO A 1 213 ? -2.689 -35.533 46.123 1.00 85.69 213 PRO A O 1
ATOM 1614 N N . PRO A 1 214 ? -1.382 -36.788 44.786 1.00 91.75 214 PRO A N 1
ATOM 1615 C CA . PRO A 1 214 ? -2.371 -37.841 44.708 1.00 91.75 214 PRO A CA 1
ATOM 1616 C C . PRO A 1 214 ? -2.600 -38.482 46.071 1.00 91.75 214 PRO A C 1
ATOM 1618 O O . PRO A 1 214 ? -1.710 -38.537 46.935 1.00 91.75 214 PRO A O 1
ATOM 1621 N N . VAL A 1 215 ? -3.809 -39.001 46.225 1.00 95.00 215 VAL A N 1
ATOM 1622 C CA . VAL A 1 215 ? -4.289 -39.580 47.472 1.00 95.00 215 VAL A CA 1
ATOM 1623 C C . VAL A 1 215 ? -4.773 -41.009 47.272 1.00 95.00 215 VAL A C 1
ATOM 1625 O O . VAL A 1 215 ? -5.376 -41.349 46.253 1.00 95.00 215 VAL A O 1
ATOM 1628 N N . VAL A 1 216 ? -4.525 -41.852 48.272 1.00 96.56 216 VAL A N 1
ATOM 1629 C CA . VAL A 1 216 ? -5.124 -43.183 48.379 1.00 96.56 216 VAL A CA 1
ATOM 1630 C C . VAL A 1 216 ? -5.979 -43.230 49.637 1.00 96.56 216 VAL A C 1
ATOM 1632 O O . VAL A 1 216 ? -5.457 -43.063 50.737 1.00 96.56 216 VAL A O 1
ATOM 1635 N N . THR A 1 217 ? -7.278 -43.463 49.487 1.00 97.62 217 THR A N 1
ATOM 1636 C CA . THR A 1 217 ? -8.233 -43.511 50.600 1.00 97.62 217 THR A CA 1
ATOM 1637 C C . THR A 1 217 ? -8.704 -44.940 50.845 1.00 97.62 217 THR A C 1
ATOM 1639 O O . THR A 1 217 ? -9.121 -45.634 49.918 1.00 97.62 217 THR A O 1
ATOM 1642 N N . LEU A 1 218 ? -8.671 -45.378 52.102 1.00 97.56 218 LEU A N 1
ATOM 1643 C CA . LEU A 1 218 ? -9.113 -46.702 52.534 1.00 97.56 218 LEU A CA 1
ATOM 1644 C C . LEU A 1 218 ? -10.356 -46.580 53.423 1.00 97.56 218 LEU A C 1
ATOM 1646 O O . LEU A 1 218 ? -10.345 -45.870 54.430 1.00 97.56 218 LEU A O 1
ATOM 1650 N N . ILE A 1 219 ? -11.423 -47.294 53.070 1.00 96.69 219 ILE A N 1
ATOM 1651 C CA . ILE A 1 219 ? -12.714 -47.262 53.766 1.00 96.69 219 ILE A CA 1
ATOM 1652 C C . ILE A 1 219 ? -13.164 -48.693 54.064 1.00 96.69 219 ILE A C 1
ATOM 1654 O O . ILE A 1 219 ? -13.058 -49.585 53.219 1.00 96.69 219 ILE A O 1
ATOM 1658 N N . ASP A 1 220 ? -13.651 -48.931 55.280 1.00 95.31 220 ASP A N 1
ATOM 1659 C CA . ASP A 1 220 ? -14.177 -50.230 55.687 1.00 95.31 220 ASP A CA 1
ATOM 1660 C C . ASP A 1 220 ? -15.635 -50.463 55.246 1.00 95.31 220 ASP A C 1
ATOM 1662 O O . ASP A 1 220 ? -16.243 -49.666 54.533 1.00 95.31 220 ASP A O 1
ATOM 1666 N N . LEU A 1 221 ? -16.204 -51.593 55.675 1.00 93.50 221 LEU A N 1
ATOM 1667 C CA . LEU A 1 221 ? -17.560 -51.999 55.304 1.00 93.50 221 LEU A CA 1
ATOM 1668 C C . LEU A 1 221 ? -18.650 -51.081 55.887 1.00 93.50 221 LEU A C 1
ATOM 1670 O O . LEU A 1 221 ? -19.745 -50.992 55.336 1.00 93.50 221 LEU A O 1
ATOM 1674 N N . ALA A 1 222 ? -18.372 -50.412 57.005 1.00 92.50 222 ALA A N 1
ATOM 1675 C CA . ALA A 1 222 ? -19.297 -49.488 57.651 1.00 92.50 222 ALA A CA 1
ATOM 1676 C C . ALA A 1 222 ? -19.178 -48.057 57.096 1.00 92.50 222 ALA A C 1
ATOM 1678 O O . ALA A 1 222 ? -19.864 -47.157 57.582 1.00 92.50 222 ALA A O 1
ATOM 1679 N N . GLY A 1 223 ? -18.318 -47.833 56.094 1.00 91.75 223 GLY A N 1
ATOM 1680 C CA . GLY A 1 223 ? -18.003 -46.496 55.599 1.00 91.75 223 GLY A CA 1
ATOM 1681 C C . GLY A 1 223 ? -17.046 -45.728 56.516 1.00 91.75 223 GLY A C 1
ATOM 1682 O O . GLY A 1 223 ? -16.897 -44.516 56.362 1.00 91.75 223 GLY A O 1
ATOM 1683 N N . VAL A 1 224 ? -16.418 -46.401 57.485 1.00 95.50 224 VAL A N 1
ATOM 1684 C CA . VAL A 1 224 ? -15.482 -45.791 58.430 1.00 95.50 224 VAL A CA 1
ATOM 1685 C C . VAL A 1 224 ? -14.077 -45.796 57.817 1.00 95.50 224 VAL A C 1
ATOM 1687 O O . VAL A 1 224 ? -13.651 -46.811 57.256 1.00 95.50 224 VAL A O 1
ATOM 1690 N N . PRO A 1 225 ? -13.327 -44.684 57.905 1.00 96.94 225 PRO A N 1
ATOM 1691 C CA . PRO A 1 225 ? -11.976 -44.644 57.370 1.00 96.94 225 PRO A CA 1
ATOM 1692 C C . PRO A 1 225 ? -11.008 -45.591 58.081 1.00 96.94 225 PRO A C 1
ATOM 1694 O O . PRO A 1 225 ? -10.968 -45.645 59.312 1.00 96.94 225 PRO A O 1
ATOM 1697 N N . ILE A 1 226 ? -10.179 -46.296 57.310 1.00 96.38 226 ILE A N 1
ATOM 1698 C CA . ILE A 1 226 ? -9.151 -47.195 57.843 1.00 96.38 226 ILE A CA 1
ATOM 1699 C C . ILE A 1 226 ? -7.868 -46.388 58.064 1.00 96.38 226 ILE A C 1
ATOM 1701 O O . ILE A 1 226 ? -7.206 -45.996 57.109 1.00 96.38 226 ILE A O 1
ATOM 1705 N N . GLN A 1 227 ? -7.531 -46.124 59.327 1.00 97.25 227 GLN A N 1
ATOM 1706 C CA . GLN A 1 227 ? -6.421 -45.248 59.721 1.00 97.25 227 GLN A CA 1
ATOM 1707 C C . GLN A 1 227 ? -5.142 -46.035 60.050 1.00 97.25 227 GLN A C 1
ATOM 1709 O O . GLN A 1 227 ? -5.197 -47.208 60.420 1.00 97.25 227 GLN A O 1
ATOM 1714 N N . GLY A 1 228 ? -3.981 -45.371 59.987 1.00 96.06 228 GLY A N 1
ATOM 1715 C CA . GLY A 1 228 ? -2.690 -45.939 60.400 1.00 96.06 228 GLY A CA 1
ATOM 1716 C C . GLY A 1 228 ? -2.120 -47.053 59.508 1.00 96.06 228 GLY A C 1
ATOM 1717 O O . GLY A 1 228 ? -1.152 -47.701 59.902 1.00 96.06 228 GLY A O 1
ATOM 1718 N N . VAL A 1 229 ? -2.685 -47.284 58.322 1.00 97.62 229 VAL A N 1
ATOM 1719 C CA . VAL A 1 229 ? -2.206 -48.263 57.339 1.00 97.62 229 VAL A CA 1
ATOM 1720 C C . VAL A 1 229 ? -1.130 -47.631 56.458 1.00 97.62 229 VAL A C 1
ATOM 1722 O O . VAL A 1 229 ? -1.327 -46.545 55.913 1.00 97.62 229 VAL A O 1
ATOM 1725 N N . THR A 1 230 ? 0.002 -48.313 56.283 1.00 98.00 230 THR A N 1
ATOM 1726 C CA . THR A 1 230 ? 1.030 -47.905 55.315 1.00 98.00 230 THR A CA 1
ATOM 1727 C C . THR A 1 230 ? 0.628 -48.333 53.910 1.00 98.00 230 THR A C 1
ATOM 1729 O O . THR A 1 230 ? 0.477 -49.525 53.636 1.00 98.00 230 THR A O 1
ATOM 1732 N N . VAL A 1 231 ? 0.498 -47.355 53.019 1.00 98.00 231 VAL A N 1
ATOM 1733 C CA . VAL A 1 231 ? 0.255 -47.548 51.591 1.00 98.00 231 VAL A CA 1
ATOM 1734 C C . VAL A 1 231 ? 1.556 -47.298 50.839 1.00 98.00 231 VAL A C 1
ATOM 1736 O O . VAL A 1 231 ? 2.190 -46.256 51.002 1.00 98.00 231 VAL A O 1
ATOM 1739 N N . ASN A 1 232 ? 1.943 -48.258 50.007 1.00 97.94 232 ASN A N 1
ATOM 1740 C CA . ASN A 1 232 ? 3.125 -48.213 49.160 1.00 97.94 232 ASN A CA 1
ATOM 1741 C C . ASN A 1 232 ? 2.701 -48.052 47.701 1.00 97.94 232 ASN A C 1
ATOM 1743 O O . ASN A 1 232 ? 1.819 -48.773 47.239 1.00 97.94 232 ASN A O 1
ATOM 1747 N N . ILE A 1 233 ? 3.354 -47.151 46.972 1.00 97.50 233 ILE A N 1
ATOM 1748 C CA . ILE A 1 233 ? 3.230 -47.054 45.518 1.00 97.50 233 ILE A CA 1
ATOM 1749 C C . ILE A 1 233 ? 4.603 -47.290 44.902 1.00 97.50 233 ILE A C 1
ATOM 1751 O O . ILE A 1 233 ? 5.548 -46.547 45.177 1.00 97.50 233 ILE A O 1
ATOM 1755 N N . THR A 1 234 ? 4.711 -48.332 44.081 1.00 97.31 234 THR A N 1
ATOM 1756 C CA . THR A 1 234 ? 5.939 -48.692 43.374 1.00 97.31 234 THR A CA 1
ATOM 1757 C C . THR A 1 234 ? 5.837 -48.302 41.903 1.00 97.31 234 THR A C 1
ATOM 1759 O O . THR A 1 234 ? 4.983 -48.817 41.181 1.00 97.31 234 THR A O 1
ATOM 1762 N N . ARG A 1 235 ? 6.754 -47.439 41.453 1.00 94.81 235 ARG A N 1
ATOM 1763 C CA . ARG A 1 235 ? 6.929 -47.014 40.059 1.00 94.81 235 ARG A CA 1
ATOM 1764 C C . ARG A 1 235 ? 8.326 -47.387 39.589 1.00 94.81 235 ARG A C 1
ATOM 1766 O O . ARG A 1 235 ? 9.308 -46.938 40.176 1.00 94.81 235 ARG A O 1
ATOM 1773 N N . GLU A 1 236 ? 8.416 -48.226 38.558 1.00 92.06 236 GLU A N 1
ATOM 1774 C CA . GLU A 1 236 ? 9.695 -48.632 37.944 1.00 92.06 236 GLU A CA 1
ATOM 1775 C C . GLU A 1 236 ? 10.747 -49.120 38.970 1.00 92.06 236 GLU A C 1
ATOM 1777 O O . GLU A 1 236 ? 11.940 -48.854 38.859 1.00 92.06 236 GLU A O 1
ATOM 1782 N N . GLY A 1 237 ? 10.295 -49.821 40.017 1.00 92.00 237 GLY A N 1
ATOM 1783 C CA . GLY A 1 237 ? 11.151 -50.334 41.094 1.00 92.00 237 GLY A CA 1
ATOM 1784 C C . GLY A 1 237 ? 11.432 -49.354 42.242 1.00 92.00 237 GLY A C 1
ATOM 1785 O O . GLY A 1 237 ? 11.980 -49.770 43.261 1.00 92.00 237 GLY A O 1
ATOM 1786 N N . THR A 1 238 ? 11.015 -48.089 42.141 1.00 94.31 238 THR A N 1
ATOM 1787 C CA . THR A 1 238 ? 11.093 -47.112 43.240 1.00 94.31 238 THR A CA 1
ATOM 1788 C C . THR A 1 238 ? 9.792 -47.116 44.031 1.00 94.31 238 THR A C 1
ATOM 1790 O O . THR A 1 238 ? 8.725 -46.961 43.447 1.00 94.31 238 THR A O 1
ATOM 1793 N N . THR A 1 239 ? 9.867 -47.273 45.355 1.00 96.75 239 THR A N 1
ATOM 1794 C CA . THR A 1 239 ? 8.682 -47.296 46.228 1.00 96.75 239 THR A CA 1
ATOM 1795 C C . THR A 1 239 ? 8.597 -46.029 47.068 1.00 96.75 239 THR A C 1
ATOM 1797 O O . THR A 1 239 ? 9.560 -45.671 47.746 1.00 96.75 239 THR A O 1
ATOM 1800 N N . VAL A 1 240 ? 7.436 -45.375 47.039 1.00 96.69 240 VAL A N 1
ATOM 1801 C CA . VAL A 1 240 ? 7.079 -44.263 47.926 1.00 96.69 240 VAL A CA 1
ATOM 1802 C C . VAL A 1 240 ? 5.982 -44.737 48.871 1.00 96.69 240 VAL A C 1
ATOM 1804 O O . VAL A 1 240 ? 5.045 -45.407 48.443 1.00 96.69 240 VAL A O 1
ATOM 1807 N N . SER A 1 241 ? 6.095 -44.386 50.149 1.00 97.19 241 SER A N 1
ATOM 1808 C CA . SER A 1 241 ? 5.170 -44.830 51.192 1.00 97.19 241 SER A CA 1
ATOM 1809 C C . SER A 1 241 ? 4.522 -43.641 51.889 1.00 97.19 241 SER A C 1
ATOM 1811 O O . SER A 1 241 ? 5.193 -42.652 52.187 1.00 97.19 241 SER A O 1
ATOM 1813 N N . ALA A 1 242 ? 3.237 -43.763 52.203 1.00 97.50 242 ALA A N 1
ATOM 1814 C CA . ALA A 1 242 ? 2.508 -42.825 53.048 1.00 97.50 242 ALA A CA 1
ATOM 1815 C C . ALA A 1 242 ? 1.557 -43.594 53.973 1.00 97.50 242 ALA A C 1
ATOM 1817 O O . ALA A 1 242 ? 1.033 -44.644 53.608 1.00 97.50 242 ALA A O 1
ATOM 1818 N N . ASN A 1 243 ? 1.345 -43.082 55.185 1.00 97.88 243 ASN A N 1
ATOM 1819 C CA . ASN A 1 243 ? 0.390 -43.667 56.125 1.00 97.88 243 ASN A CA 1
ATOM 1820 C C . ASN A 1 243 ? -0.964 -42.975 55.982 1.00 97.88 243 ASN A C 1
ATOM 1822 O O . ASN A 1 243 ? -1.015 -41.752 55.864 1.00 97.88 243 ASN A O 1
ATOM 1826 N N . THR A 1 244 ? -2.047 -43.745 56.044 1.00 97.56 244 THR A N 1
ATOM 1827 C CA . THR A 1 244 ? -3.404 -43.195 56.083 1.00 97.56 244 THR A CA 1
ATOM 1828 C C . THR A 1 244 ? -3.636 -42.409 57.374 1.00 97.56 244 THR A C 1
ATOM 1830 O O . THR A 1 244 ? -3.380 -42.926 58.468 1.00 97.56 244 THR A O 1
ATOM 1833 N N . ASP A 1 245 ? -4.147 -41.190 57.252 1.00 97.00 245 ASP A N 1
ATOM 1834 C CA . ASP A 1 245 ? -4.478 -40.301 58.366 1.00 97.00 245 ASP A CA 1
ATOM 1835 C C . ASP A 1 245 ? -5.827 -40.645 59.037 1.00 97.00 245 ASP A C 1
ATOM 1837 O O . ASP A 1 245 ? -6.390 -41.722 58.833 1.00 97.00 245 ASP A O 1
ATOM 1841 N N . ILE A 1 246 ? -6.369 -39.720 59.844 1.00 96.06 246 ILE A N 1
ATOM 1842 C CA . ILE A 1 246 ? -7.666 -39.897 60.521 1.00 96.06 246 ILE A CA 1
ATOM 1843 C C . ILE A 1 246 ? -8.863 -40.001 59.561 1.00 96.06 246 ILE A C 1
ATOM 1845 O O . ILE A 1 246 ? -9.936 -40.470 59.937 1.00 96.06 246 ILE A O 1
ATOM 1849 N N . THR A 1 247 ? -8.691 -39.562 58.319 1.00 95.56 247 THR A N 1
ATOM 1850 C CA . THR A 1 247 ? -9.690 -39.668 57.254 1.00 95.56 247 THR A CA 1
ATOM 1851 C C . THR A 1 247 ? -9.475 -40.909 56.394 1.00 95.56 247 THR A C 1
ATOM 1853 O O . THR A 1 247 ? -10.162 -41.078 55.391 1.00 95.56 247 THR A O 1
ATOM 1856 N N . GLY A 1 248 ? -8.545 -41.790 56.785 1.00 96.12 248 GLY A N 1
ATOM 1857 C CA . GLY A 1 248 ? -8.183 -42.985 56.028 1.00 96.12 248 GLY A CA 1
ATOM 1858 C C . GLY A 1 248 ? -7.433 -42.664 54.740 1.00 96.12 248 GLY A C 1
ATOM 1859 O O . GLY A 1 248 ? -7.392 -43.504 53.845 1.00 96.12 248 GLY A O 1
ATOM 1860 N N . THR A 1 249 ? -6.855 -41.464 54.628 1.00 97.25 249 THR A N 1
ATOM 1861 C CA . THR A 1 249 ? -6.237 -40.969 53.396 1.00 97.25 249 THR A CA 1
ATOM 1862 C C . THR A 1 249 ? -4.722 -40.914 53.529 1.00 97.25 249 THR A C 1
ATOM 1864 O O . THR A 1 249 ? -4.190 -40.346 54.480 1.00 97.25 249 THR A O 1
ATOM 1867 N N . ALA A 1 250 ? -4.017 -41.518 52.577 1.00 97.00 250 ALA A N 1
ATOM 1868 C CA . ALA A 1 250 ? -2.570 -41.450 52.428 1.00 97.00 250 ALA A CA 1
ATOM 1869 C C . ALA A 1 250 ? -2.218 -40.495 51.275 1.00 97.00 250 ALA A C 1
ATOM 1871 O O . ALA A 1 250 ? -2.588 -40.750 50.129 1.00 97.00 250 ALA A O 1
ATOM 1872 N N . THR A 1 251 ? -1.503 -39.407 51.573 1.00 95.88 251 THR A N 1
ATOM 1873 C CA . THR A 1 251 ? -1.149 -38.355 50.599 1.00 95.88 251 THR A CA 1
ATOM 1874 C C . THR A 1 251 ? 0.315 -38.458 50.174 1.00 95.88 251 THR A C 1
ATOM 1876 O O . THR A 1 251 ? 1.211 -38.450 51.019 1.00 95.88 251 THR A O 1
ATOM 1879 N N . PHE A 1 252 ? 0.578 -38.493 48.865 1.00 94.25 252 PHE A N 1
ATOM 1880 C CA . PHE A 1 252 ? 1.919 -38.706 48.306 1.00 94.25 252 PHE A CA 1
ATOM 1881 C C . PHE A 1 252 ? 2.489 -37.421 47.695 1.00 94.25 252 PHE A C 1
ATOM 1883 O O . PHE A 1 252 ? 2.377 -37.164 46.500 1.00 94.25 252 PHE A O 1
ATOM 1890 N N . THR A 1 253 ? 3.151 -36.601 48.509 1.00 90.19 253 THR A N 1
ATOM 1891 C CA . THR A 1 253 ? 3.636 -35.271 48.089 1.00 90.19 253 THR A CA 1
ATOM 1892 C C . THR A 1 253 ? 4.812 -35.289 47.107 1.00 90.19 253 THR A C 1
ATOM 1894 O O . THR A 1 253 ? 5.080 -34.277 46.464 1.00 90.19 253 THR A O 1
ATOM 1897 N N . THR A 1 254 ? 5.514 -36.416 46.967 1.00 86.25 254 THR A N 1
ATOM 1898 C CA . THR A 1 254 ? 6.738 -36.537 46.153 1.00 86.25 254 THR A CA 1
ATOM 1899 C C . THR A 1 254 ? 6.572 -37.365 44.876 1.00 86.25 254 THR A C 1
ATOM 1901 O O . THR A 1 254 ? 7.496 -37.408 44.068 1.00 86.25 254 THR A O 1
ATOM 1904 N N . LEU A 1 255 ? 5.422 -38.020 44.671 1.00 84.75 255 LEU A N 1
ATOM 1905 C CA . LEU A 1 255 ? 5.223 -39.011 43.600 1.00 84.75 255 LEU A CA 1
ATOM 1906 C C . LEU A 1 255 ? 4.759 -38.398 42.257 1.00 84.75 255 LEU A C 1
ATOM 1908 O O . LEU A 1 255 ? 4.893 -39.031 41.205 1.00 84.75 255 LEU A O 1
ATOM 1912 N N . GLY A 1 256 ? 4.240 -37.160 42.263 1.00 84.69 256 GLY A N 1
ATOM 1913 C CA . GLY A 1 256 ? 3.437 -36.636 41.143 1.00 84.69 256 GLY A CA 1
ATOM 1914 C C . GLY A 1 256 ? 2.133 -37.432 40.985 1.00 84.69 256 GLY A C 1
ATOM 1915 O O . GLY A 1 256 ? 1.828 -38.225 41.861 1.00 84.69 256 GLY A O 1
ATOM 1916 N N . ALA A 1 257 ? 1.363 -37.251 39.904 1.00 88.38 257 ALA A N 1
ATOM 1917 C CA . ALA A 1 257 ? 0.136 -38.035 39.668 1.00 88.38 257 ALA A CA 1
ATOM 1918 C C . ALA A 1 257 ? 0.412 -39.551 39.649 1.00 88.38 257 ALA A C 1
ATOM 1920 O O . ALA A 1 257 ? 1.507 -39.968 39.258 1.00 88.38 257 ALA A O 1
ATOM 1921 N N . ILE A 1 258 ? -0.575 -40.362 40.035 1.00 92.88 258 ILE A N 1
ATOM 1922 C CA . ILE A 1 258 ? -0.521 -41.821 39.877 1.00 92.88 258 ILE A CA 1
ATOM 1923 C C . ILE A 1 258 ? -0.751 -42.131 38.392 1.00 92.88 258 ILE A C 1
ATOM 1925 O O . ILE A 1 258 ? -1.630 -41.542 37.763 1.00 92.88 258 ILE A O 1
ATOM 1929 N N . VAL A 1 259 ? 0.059 -43.012 37.809 1.00 93.69 259 VAL A N 1
ATOM 1930 C CA . VAL A 1 259 ? 0.037 -43.295 36.365 1.00 93.69 259 VAL A CA 1
ATOM 1931 C C . VAL A 1 259 ? -0.120 -44.785 36.084 1.00 93.69 259 VAL A C 1
ATOM 1933 O O . VAL A 1 259 ? 0.095 -45.633 36.952 1.00 93.69 259 VAL A O 1
ATOM 1936 N N . ALA A 1 260 ? -0.469 -45.109 34.841 1.00 93.88 260 ALA A N 1
ATOM 1937 C CA . ALA A 1 260 ? -0.539 -46.477 34.353 1.00 93.88 260 ALA A CA 1
ATOM 1938 C C . ALA A 1 260 ? 0.757 -47.260 34.635 1.00 93.88 260 ALA A C 1
ATOM 1940 O O . ALA A 1 260 ? 1.857 -46.801 34.331 1.00 93.88 260 ALA A O 1
ATOM 1941 N N . GLY A 1 261 ? 0.616 -48.466 35.187 1.00 94.31 261 GLY A N 1
ATOM 1942 C CA . GLY A 1 261 ? 1.731 -49.336 35.562 1.00 94.31 261 GLY A CA 1
ATOM 1943 C C . GLY A 1 261 ? 2.229 -49.167 36.999 1.00 94.31 261 GLY A C 1
ATOM 1944 O O . GLY A 1 261 ? 2.950 -50.046 37.474 1.00 94.31 261 GLY A O 1
ATOM 1945 N N . ASP A 1 262 ? 1.817 -48.116 37.717 1.00 96.62 262 ASP A N 1
ATOM 1946 C CA . ASP A 1 262 ? 2.083 -48.011 39.153 1.00 96.62 262 ASP A CA 1
ATOM 1947 C C . ASP A 1 262 ? 1.426 -49.173 39.907 1.00 96.62 262 ASP A C 1
ATOM 1949 O O . ASP A 1 262 ? 0.288 -49.561 39.622 1.00 96.62 262 ASP A O 1
ATOM 1953 N N . VAL A 1 263 ? 2.139 -49.722 40.892 1.00 97.56 263 VAL A N 1
ATOM 1954 C CA . VAL A 1 263 ? 1.631 -50.797 41.753 1.00 97.56 263 VAL A CA 1
ATOM 1955 C C . VAL A 1 263 ? 1.360 -50.240 43.143 1.00 97.56 263 VAL A C 1
ATOM 1957 O O . VAL A 1 263 ? 2.285 -49.844 43.848 1.00 97.56 263 VAL A O 1
ATOM 1960 N N . VAL A 1 264 ? 0.089 -50.220 43.535 1.00 97.44 264 VAL A N 1
ATOM 1961 C CA . VAL A 1 264 ? -0.387 -49.750 44.838 1.00 97.44 264 VAL A CA 1
ATOM 1962 C C . VAL A 1 264 ? -0.598 -50.946 45.754 1.00 97.44 264 VAL A C 1
ATOM 1964 O O . VAL A 1 264 ? -1.306 -51.889 45.398 1.00 97.44 264 VAL A O 1
ATOM 1967 N N . GLN A 1 265 ? 0.021 -50.915 46.932 1.00 98.06 265 GLN A N 1
ATOM 1968 C CA . GLN A 1 265 ? 0.019 -52.023 47.880 1.00 98.06 265 GLN A CA 1
ATOM 1969 C C . GLN A 1 265 ? -0.217 -51.554 49.310 1.00 98.06 265 GLN A C 1
ATOM 1971 O O . GLN A 1 265 ? 0.349 -50.554 49.747 1.00 98.06 265 GLN A O 1
ATOM 1976 N N . PHE A 1 266 ? -0.999 -52.314 50.068 1.00 97.62 266 PHE A N 1
ATOM 1977 C CA . PHE A 1 266 ? -1.146 -52.136 51.511 1.00 97.62 266 PHE A CA 1
ATOM 1978 C C . PHE A 1 266 ? -1.548 -53.455 52.172 1.00 97.62 266 PHE A C 1
ATOM 1980 O O . PHE A 1 266 ? -2.137 -54.327 51.536 1.00 97.62 266 PHE A O 1
ATOM 1987 N N . THR A 1 267 ? -1.244 -53.612 53.458 1.00 97.31 267 THR A N 1
ATOM 1988 C CA . THR A 1 267 ? -1.699 -54.776 54.229 1.00 97.31 267 THR A CA 1
ATOM 1989 C C . THR A 1 267 ? -3.037 -54.456 54.876 1.00 97.31 267 THR A C 1
ATOM 1991 O O . THR A 1 267 ? -3.136 -53.503 55.647 1.00 97.31 267 THR A O 1
ATOM 1994 N N . ASP A 1 268 ? -4.062 -55.252 54.582 1.00 95.31 268 ASP A N 1
ATOM 1995 C CA . ASP A 1 268 ? -5.378 -55.112 55.194 1.00 95.31 268 ASP A CA 1
ATOM 1996 C C . ASP A 1 268 ? -5.285 -55.396 56.710 1.00 95.31 268 ASP A C 1
ATOM 1998 O O . ASP A 1 268 ? -4.989 -56.530 57.094 1.00 95.31 268 ASP A O 1
ATOM 2002 N N . PRO A 1 269 ? -5.578 -54.422 57.593 1.00 93.25 269 PRO A N 1
ATOM 2003 C CA . PRO A 1 269 ? -5.459 -54.619 59.036 1.00 93.25 269 PRO A CA 1
ATOM 2004 C C . PRO A 1 269 ? -6.464 -55.629 59.609 1.00 93.25 269 PRO A C 1
ATOM 2006 O O . PRO A 1 269 ? -6.215 -56.184 60.676 1.00 93.25 269 PRO A O 1
ATOM 2009 N N . ALA A 1 270 ? -7.588 -55.888 58.930 1.00 92.62 270 ALA A N 1
ATOM 2010 C CA . ALA A 1 270 ? -8.597 -56.835 59.405 1.00 92.62 270 ALA A CA 1
ATOM 2011 C C . ALA A 1 270 ? -8.213 -58.297 59.128 1.00 92.62 270 ALA A C 1
ATOM 2013 O O . ALA A 1 270 ? -8.548 -59.184 59.911 1.00 92.62 270 ALA A O 1
ATOM 2014 N N . SER A 1 271 ? -7.525 -58.555 58.012 1.00 93.31 271 SER A N 1
ATOM 2015 C CA . SER A 1 271 ? -7.189 -59.913 57.560 1.00 93.31 271 SER A CA 1
ATOM 2016 C C . SER A 1 271 ? -5.698 -60.242 57.600 1.00 93.31 271 SER A C 1
ATOM 2018 O O . SER A 1 271 ? -5.332 -61.414 57.534 1.00 93.31 271 SER A O 1
ATOM 2020 N N . GLY A 1 272 ? -4.833 -59.231 5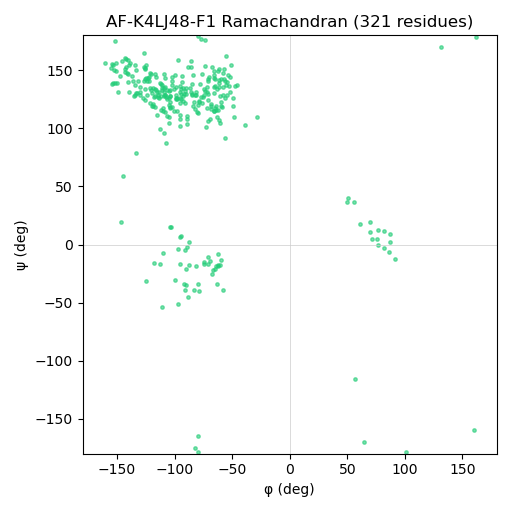7.695 1.00 94.81 272 GLY A N 1
ATOM 2021 C CA . GLY A 1 272 ? -3.379 -59.367 57.622 1.00 94.81 272 GLY A CA 1
ATOM 2022 C C . GLY A 1 272 ? -2.845 -59.691 56.224 1.00 94.81 272 GLY A C 1
ATOM 2023 O O . GLY A 1 272 ? -1.648 -59.935 56.082 1.00 94.81 272 GLY A O 1
ATOM 2024 N N . LYS A 1 273 ? -3.699 -59.719 55.193 1.00 95.06 273 LYS A N 1
ATOM 2025 C CA . LYS A 1 273 ? -3.294 -60.036 53.820 1.00 95.06 273 LYS A CA 1
ATOM 2026 C C . LYS A 1 273 ? -2.850 -58.795 53.042 1.00 95.06 273 LYS A C 1
ATOM 2028 O O . LYS A 1 273 ? -3.313 -57.687 53.305 1.00 95.06 273 LYS A O 1
ATOM 2033 N N . LEU A 1 274 ? -1.971 -58.997 52.061 1.00 96.00 274 LEU A N 1
ATOM 2034 C CA . LEU A 1 274 ? -1.479 -57.941 51.176 1.00 96.00 274 LEU A CA 1
ATOM 2035 C C . LEU A 1 274 ? -2.474 -57.689 50.039 1.00 96.00 274 LEU A C 1
ATOM 2037 O O . LEU A 1 274 ? -2.667 -58.547 49.187 1.00 96.00 274 LEU A O 1
ATOM 2041 N N . VAL A 1 275 ? -3.040 -56.489 49.985 1.00 96.44 275 VAL A N 1
ATOM 2042 C CA . VAL A 1 275 ? -3.794 -55.999 48.828 1.00 96.44 275 VAL A CA 1
ATOM 2043 C C . VAL A 1 275 ? -2.799 -55.401 47.838 1.00 96.44 275 VAL A C 1
ATOM 2045 O O . VAL A 1 275 ? -1.966 -54.580 48.225 1.00 96.44 275 VAL A O 1
ATOM 2048 N N . SER A 1 276 ? -2.874 -55.802 46.567 1.00 96.50 276 SER A N 1
ATOM 2049 C CA . SER A 1 276 ? -2.009 -55.293 45.498 1.00 96.50 276 SER A CA 1
ATOM 2050 C C . SER A 1 276 ? -2.826 -54.981 44.252 1.00 96.50 276 SER A C 1
ATOM 2052 O O . SER A 1 276 ? -3.552 -55.835 43.749 1.00 96.50 276 SER A O 1
ATOM 2054 N N . PHE A 1 277 ? -2.672 -53.771 43.725 1.00 97.00 277 PHE A N 1
ATOM 2055 C CA . PHE A 1 277 ? -3.373 -53.301 42.538 1.00 97.00 277 PHE A CA 1
ATOM 2056 C C . PHE A 1 277 ? -2.409 -52.601 41.579 1.00 97.00 277 PHE A C 1
ATOM 2058 O O . PHE A 1 277 ? -1.684 -51.697 41.982 1.00 97.00 277 PHE A O 1
ATOM 2065 N N . THR A 1 278 ? -2.417 -52.997 40.307 1.00 97.00 278 THR A N 1
ATOM 2066 C CA . THR A 1 278 ? -1.675 -52.306 39.244 1.00 97.00 278 THR A CA 1
ATOM 2067 C C . THR A 1 278 ? -2.621 -51.394 38.481 1.00 97.00 278 THR A C 1
ATOM 2069 O O . THR A 1 278 ? -3.634 -51.863 37.962 1.00 97.00 278 THR A O 1
ATOM 2072 N N . VAL A 1 279 ? -2.278 -50.111 38.382 1.00 96.19 279 VAL A N 1
ATOM 2073 C CA . VAL A 1 279 ? -3.090 -49.110 37.684 1.00 96.19 279 VAL A CA 1
ATOM 2074 C C . VAL A 1 279 ? -3.118 -49.440 36.183 1.00 96.19 279 VAL A C 1
ATOM 2076 O O . VAL A 1 279 ? -2.063 -49.413 35.541 1.00 96.19 279 VAL A O 1
ATOM 2079 N N . PRO A 1 280 ? -4.281 -49.787 35.597 1.00 94.94 280 PRO A N 1
ATOM 2080 C CA . PRO A 1 280 ? -4.374 -50.126 34.181 1.00 94.94 280 PRO A CA 1
ATOM 2081 C C . PRO A 1 280 ? -4.247 -48.859 33.327 1.00 94.94 280 PRO A C 1
ATOM 2083 O O . PRO A 1 280 ? -4.631 -47.796 33.799 1.00 94.94 280 PRO A O 1
ATOM 2086 N N . PRO A 1 281 ? -3.784 -48.937 32.066 1.00 91.69 281 PRO A N 1
ATOM 2087 C CA . PRO A 1 281 ? -3.676 -47.763 31.193 1.00 91.69 281 PRO A CA 1
ATOM 2088 C C . PRO A 1 281 ? -5.027 -47.117 30.874 1.00 91.69 281 PRO A C 1
ATOM 2090 O O . PRO A 1 281 ? -5.119 -45.904 30.750 1.00 91.69 281 PRO A O 1
ATOM 2093 N N . THR A 1 282 ? -6.078 -47.927 30.764 1.00 93.25 282 THR A N 1
ATOM 2094 C CA . THR A 1 282 ? -7.464 -47.479 30.601 1.00 93.25 282 THR A CA 1
ATOM 2095 C C . THR A 1 282 ? -8.389 -48.452 31.322 1.00 93.25 282 THR A C 1
ATOM 2097 O O . THR A 1 282 ? -8.014 -49.608 31.540 1.00 93.25 282 THR A O 1
ATOM 2100 N N . PHE A 1 283 ? -9.591 -48.009 31.679 1.00 91.69 283 PHE A N 1
ATOM 2101 C CA . PHE A 1 283 ? -10.642 -48.882 32.201 1.00 91.69 283 PHE A CA 1
ATOM 2102 C C . PHE A 1 283 ? -12.018 -48.449 31.699 1.00 91.69 283 PHE A C 1
ATOM 2104 O O . PHE A 1 283 ? -12.193 -47.327 31.235 1.00 91.69 283 PHE A O 1
ATOM 2111 N N . THR A 1 284 ? -12.996 -49.349 31.747 1.00 90.44 284 THR A N 1
ATOM 2112 C CA . THR A 1 284 ? -14.363 -49.070 31.299 1.00 90.44 284 THR A CA 1
ATOM 2113 C C . THR A 1 284 ? -15.302 -49.118 32.492 1.00 90.44 284 THR A C 1
ATOM 2115 O O . THR A 1 284 ? -15.287 -50.092 33.241 1.00 90.44 284 THR A O 1
ATOM 2118 N N . ASP A 1 285 ? -16.109 -48.077 32.678 1.00 89.69 285 ASP A N 1
ATOM 2119 C CA . ASP A 1 285 ? -17.077 -48.041 33.773 1.00 89.69 285 ASP A CA 1
ATOM 2120 C C . ASP A 1 285 ? -18.323 -48.903 33.492 1.00 89.69 285 ASP A C 1
ATOM 2122 O O . ASP A 1 285 ? -18.503 -49.470 32.411 1.00 89.69 285 ASP A O 1
ATOM 2126 N N . ALA A 1 286 ? -19.230 -48.980 34.469 1.00 85.75 286 ALA A N 1
ATOM 2127 C CA . ALA A 1 286 ? -20.472 -49.748 34.355 1.00 85.75 286 ALA A CA 1
ATOM 2128 C C . ALA A 1 286 ? -21.405 -49.278 33.218 1.00 85.75 286 ALA A C 1
ATOM 2130 O O . ALA A 1 286 ? -22.307 -50.018 32.827 1.00 85.75 286 ALA A O 1
ATOM 2131 N N . THR A 1 287 ? -21.210 -48.064 32.691 1.00 88.25 287 THR A N 1
ATOM 2132 C CA . THR A 1 287 ? -21.979 -47.510 31.565 1.00 88.25 287 THR A CA 1
ATOM 2133 C C . THR A 1 287 ? -21.342 -47.801 30.206 1.00 88.25 287 THR A C 1
ATOM 2135 O O . THR A 1 287 ? -21.943 -47.496 29.177 1.00 88.25 287 THR A O 1
ATOM 2138 N N . GLY A 1 288 ? -20.157 -48.419 30.180 1.00 87.31 288 GLY A N 1
ATOM 2139 C CA . GLY A 1 288 ? -19.405 -48.674 28.955 1.00 87.31 288 GLY A CA 1
ATOM 2140 C C . GLY A 1 288 ? -18.495 -47.517 28.535 1.00 87.31 288 GLY A C 1
ATOM 2141 O O . GLY A 1 288 ? -17.939 -47.562 27.437 1.00 87.31 288 GLY A O 1
ATOM 2142 N N . THR A 1 289 ? -18.322 -46.490 29.374 1.00 87.31 289 THR A N 1
ATOM 2143 C CA . THR A 1 289 ? -17.462 -45.340 29.064 1.00 87.31 289 THR A CA 1
ATOM 2144 C C . THR A 1 289 ? -16.005 -45.686 29.355 1.00 87.31 289 THR A C 1
ATOM 2146 O O . THR A 1 289 ? -15.685 -46.171 30.439 1.00 87.31 289 THR A O 1
ATOM 2149 N N . LEU A 1 290 ? -15.123 -45.460 28.377 1.00 90.00 290 LEU A N 1
ATOM 2150 C CA . LEU A 1 290 ? -13.681 -45.672 28.505 1.00 90.00 290 LEU A CA 1
ATOM 2151 C C . LEU A 1 290 ? -13.021 -44.466 29.191 1.00 90.00 290 LEU A C 1
ATOM 2153 O O . LEU A 1 290 ? -13.182 -43.336 28.734 1.00 90.00 290 LEU A O 1
ATOM 2157 N N . HIS A 1 291 ? -12.241 -44.728 30.236 1.00 86.94 291 HIS A N 1
ATOM 2158 C CA . HIS A 1 291 ? -11.501 -43.750 31.035 1.00 86.94 291 HIS A CA 1
ATOM 2159 C C . HIS A 1 291 ? -9.989 -43.971 30.902 1.00 86.94 291 HIS A C 1
ATOM 2161 O O . HIS A 1 291 ? -9.532 -45.113 30.801 1.00 86.94 291 HIS A O 1
ATOM 2167 N N . ASP A 1 292 ? -9.218 -42.880 30.901 1.00 90.00 292 ASP A N 1
ATOM 2168 C CA . ASP A 1 292 ? -7.747 -42.882 30.878 1.00 90.00 292 ASP A CA 1
ATOM 2169 C C . ASP A 1 292 ? -7.189 -42.766 32.307 1.00 90.00 292 ASP A C 1
ATOM 2171 O O . ASP A 1 292 ? -7.593 -41.883 33.060 1.00 90.00 292 ASP A O 1
ATOM 2175 N N . SER A 1 293 ? -6.238 -43.632 32.666 1.00 89.62 293 SER A N 1
ATOM 2176 C CA . SER A 1 293 ? -5.577 -43.642 33.980 1.00 89.62 293 SER A CA 1
ATOM 2177 C C . SER A 1 293 ? -4.158 -43.055 33.950 1.00 89.62 293 SER A C 1
ATOM 2179 O O . SER A 1 293 ? -3.363 -43.275 34.866 1.00 89.62 293 SER A O 1
ATOM 2181 N N . ASN A 1 294 ? -3.775 -42.338 32.893 1.00 84.38 294 ASN A N 1
ATOM 2182 C CA . ASN A 1 294 ? -2.442 -41.738 32.790 1.00 84.38 294 ASN A CA 1
ATOM 2183 C C . ASN A 1 294 ? -2.216 -40.554 33.752 1.00 84.38 294 ASN A C 1
ATOM 2185 O O . ASN A 1 294 ? -1.081 -40.094 33.890 1.00 84.38 294 ASN A O 1
ATOM 2189 N N . THR A 1 295 ? -3.265 -40.049 34.410 1.00 85.38 295 THR A N 1
ATOM 2190 C CA . THR A 1 295 ? -3.199 -38.937 35.376 1.00 85.38 295 THR A CA 1
ATOM 2191 C C . THR A 1 295 ? -4.190 -39.120 36.529 1.00 85.38 295 THR A C 1
ATOM 2193 O O . THR A 1 295 ? -5.055 -38.272 36.730 1.00 85.38 295 THR A O 1
ATOM 2196 N N . VAL A 1 296 ? -4.084 -40.219 37.275 1.00 90.38 296 VAL A N 1
ATOM 2197 C CA . VAL A 1 296 ? -4.976 -40.501 38.410 1.00 90.38 296 VAL A CA 1
ATOM 2198 C C . VAL A 1 296 ? -4.620 -39.619 39.606 1.00 90.38 296 VAL A C 1
ATOM 2200 O O . VAL A 1 296 ? -3.461 -39.581 40.041 1.00 90.38 296 VAL A O 1
ATOM 2203 N N . CYS A 1 297 ? -5.621 -38.936 40.164 1.00 91.56 297 CYS A N 1
ATOM 2204 C CA . CYS A 1 297 ? -5.445 -38.065 41.330 1.00 91.56 297 CYS A CA 1
ATOM 2205 C C . CYS A 1 297 ? -5.879 -38.745 42.631 1.00 91.56 297 CYS A C 1
ATOM 2207 O O . CYS A 1 297 ? -5.317 -38.478 43.693 1.00 91.56 297 CYS A O 1
ATOM 2209 N N . SER A 1 298 ? -6.861 -39.638 42.561 1.00 94.00 298 SER A N 1
ATOM 2210 C CA . SER A 1 298 ? -7.408 -40.321 43.724 1.00 94.00 298 SER A CA 1
ATOM 2211 C C . SER A 1 298 ? -7.697 -41.788 43.434 1.00 94.00 298 SER A C 1
ATOM 2213 O O . SER A 1 298 ? -8.336 -42.146 42.444 1.00 94.00 298 SER A O 1
ATOM 2215 N N . LEU A 1 299 ? -7.234 -42.648 44.338 1.00 96.56 299 LEU A N 1
ATOM 2216 C CA . LEU A 1 299 ? -7.634 -44.048 44.402 1.00 96.56 299 LEU A CA 1
ATOM 2217 C C . LEU A 1 299 ? -8.379 -44.286 45.704 1.00 96.56 299 LEU A C 1
ATOM 2219 O O . LEU A 1 299 ? -7.890 -43.930 46.773 1.00 96.56 299 LEU A O 1
ATOM 2223 N N . GLN A 1 300 ? -9.538 -44.926 45.636 1.00 97.56 300 GLN A N 1
ATOM 2224 C CA . GLN A 1 300 ? -10.325 -45.238 46.821 1.00 97.56 300 GLN A CA 1
ATOM 2225 C C . GLN A 1 300 ? -10.639 -46.729 46.874 1.00 97.56 300 GLN A C 1
ATOM 2227 O O . GLN A 1 300 ? -11.223 -47.281 45.947 1.00 97.56 300 GLN A O 1
ATOM 2232 N N . PHE A 1 301 ? -10.273 -47.369 47.979 1.00 97.69 301 PHE A N 1
ATOM 2233 C CA . PHE A 1 301 ? -10.559 -48.770 48.260 1.00 97.69 301 PHE A CA 1
ATOM 2234 C C . PHE A 1 301 ? -11.654 -48.837 49.324 1.00 97.69 301 PHE A C 1
ATOM 2236 O O . PHE A 1 301 ? -11.419 -48.502 50.484 1.00 97.69 301 PHE A O 1
ATOM 2243 N N . VAL A 1 302 ? -12.850 -49.274 48.938 1.00 97.06 302 VAL A N 1
ATOM 2244 C CA . VAL A 1 302 ? -14.013 -49.404 49.826 1.00 97.06 302 VAL A CA 1
ATOM 2245 C C . VAL A 1 302 ? -14.316 -50.878 50.041 1.00 97.06 302 VAL A C 1
ATOM 2247 O O . VAL A 1 302 ? -14.680 -51.580 49.099 1.00 97.06 302 VAL A O 1
ATOM 2250 N N . ARG A 1 303 ? -14.173 -51.373 51.269 1.00 96.06 303 ARG A N 1
ATOM 2251 C CA . ARG A 1 303 ? -14.445 -52.782 51.581 1.00 96.06 303 ARG A CA 1
ATOM 2252 C C . ARG A 1 303 ? -15.918 -53.119 51.335 1.00 96.06 303 ARG A C 1
ATOM 2254 O O . ARG A 1 303 ? -16.800 -52.401 51.794 1.00 96.06 303 ARG A O 1
ATOM 2261 N N . THR A 1 304 ? -16.188 -54.243 50.671 1.00 93.00 304 THR A N 1
ATOM 2262 C CA . THR A 1 304 ? -17.559 -54.698 50.376 1.00 93.00 304 THR A CA 1
ATOM 2263 C C . THR A 1 304 ? -17.964 -55.941 51.144 1.00 93.00 304 THR A C 1
ATOM 2265 O O . THR A 1 304 ? -18.995 -55.952 51.804 1.00 93.00 304 THR A O 1
ATOM 2268 N N . VAL A 1 305 ? -17.186 -57.015 51.064 1.00 89.25 305 VAL A N 1
ATOM 2269 C CA . VAL A 1 305 ? -17.462 -58.264 51.779 1.00 89.25 305 VAL A CA 1
ATOM 2270 C C . VAL A 1 305 ? -16.135 -58.931 52.105 1.00 89.25 305 VAL A C 1
ATOM 2272 O O . VAL A 1 305 ? -15.277 -59.075 51.240 1.00 89.25 305 VAL A O 1
ATOM 2275 N N . GLY A 1 306 ? -15.965 -59.353 53.360 1.00 88.88 306 GLY A N 1
ATOM 2276 C CA . GLY A 1 306 ? -14.754 -60.042 53.803 1.00 88.88 306 GLY A CA 1
ATOM 2277 C C . GLY A 1 306 ? -13.489 -59.215 53.553 1.00 88.88 306 GLY A C 1
ATOM 2278 O O . GLY A 1 306 ? -13.308 -58.147 54.144 1.00 88.88 306 GLY A O 1
ATOM 2279 N N . THR A 1 307 ? -12.611 -59.726 52.691 1.00 89.25 307 THR A N 1
ATOM 2280 C CA . THR A 1 307 ? -11.329 -59.107 52.317 1.00 89.25 307 THR A CA 1
ATOM 2281 C C . THR A 1 307 ? -11.376 -58.307 51.021 1.00 89.25 307 THR A C 1
ATOM 2283 O O . THR A 1 3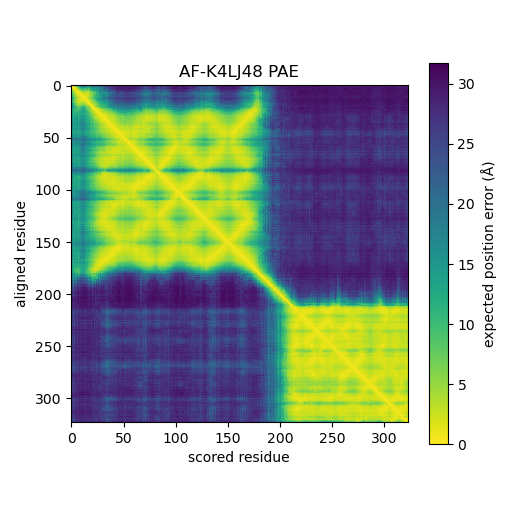07 ? -10.390 -57.668 50.673 1.00 89.25 307 THR A O 1
ATOM 2286 N N . THR A 1 308 ? -12.509 -58.305 50.323 1.00 94.19 308 THR A N 1
ATOM 2287 C CA . THR A 1 308 ? -12.635 -57.691 49.002 1.00 94.19 308 THR A CA 1
ATOM 2288 C C . THR A 1 308 ? -12.940 -56.194 49.099 1.00 94.19 308 THR A C 1
ATOM 2290 O O . THR A 1 308 ? -13.778 -55.760 49.898 1.00 94.19 308 THR A O 1
ATOM 2293 N N . PHE A 1 309 ? -12.287 -55.404 48.247 1.00 96.69 309 PHE A N 1
ATOM 2294 C CA . PHE A 1 309 ? -12.460 -53.959 48.122 1.00 96.69 309 PHE A CA 1
ATOM 2295 C C . PHE A 1 309 ? -13.002 -53.597 46.744 1.00 96.69 309 PHE A C 1
ATOM 2297 O O . PHE A 1 309 ? -12.461 -54.029 45.732 1.00 96.69 309 PHE A O 1
ATOM 2304 N N . ASN A 1 310 ? -14.019 -52.744 46.694 1.00 96.56 310 ASN A N 1
ATOM 2305 C CA . ASN A 1 310 ? -14.318 -51.965 45.502 1.00 96.56 310 ASN A CA 1
ATOM 2306 C C . ASN A 1 310 ? -13.244 -50.897 45.334 1.00 96.56 310 ASN A C 1
ATOM 2308 O O . ASN A 1 310 ? -12.961 -50.147 46.267 1.00 96.56 310 ASN A O 1
ATOM 2312 N N . LEU A 1 311 ? -12.677 -50.819 44.141 1.00 96.62 311 LEU A N 1
ATOM 2313 C CA . LEU A 1 311 ? -11.693 -49.821 43.781 1.00 96.62 311 LEU A CA 1
ATOM 2314 C C . LEU A 1 311 ? -12.325 -48.758 42.892 1.00 96.62 311 LEU A C 1
ATOM 2316 O O . LEU A 1 311 ? -12.861 -49.074 41.828 1.00 96.62 311 LEU A O 1
ATOM 2320 N N . PHE A 1 312 ? -12.182 -47.505 43.299 1.00 95.81 312 PHE A N 1
ATOM 2321 C CA . PHE A 1 312 ? -12.561 -46.339 42.521 1.00 95.81 312 PHE A CA 1
ATOM 2322 C C . PHE A 1 312 ? -11.313 -45.572 42.086 1.00 95.81 312 PHE A C 1
ATOM 2324 O O . PHE A 1 312 ? -10.409 -45.350 42.894 1.00 95.81 312 PHE A O 1
ATOM 2331 N N . ILE A 1 313 ? -11.282 -45.171 40.819 1.00 94.69 313 ILE A N 1
ATOM 2332 C CA . ILE A 1 313 ? -10.260 -44.310 40.220 1.00 94.69 313 ILE A CA 1
ATOM 2333 C C . ILE A 1 313 ? -10.950 -42.986 39.900 1.00 94.69 313 ILE A C 1
ATOM 2335 O O . ILE A 1 313 ? -11.914 -42.975 39.138 1.00 94.69 313 ILE A O 1
ATOM 2339 N N . ASP A 1 314 ? -10.526 -41.899 40.544 1.00 91.94 314 ASP A N 1
ATOM 2340 C CA . ASP A 1 314 ? -11.138 -40.567 40.405 1.00 91.94 314 ASP A CA 1
ATOM 2341 C C . ASP A 1 314 ? -12.669 -40.565 40.581 1.00 91.94 314 ASP A C 1
ATOM 2343 O O . ASP A 1 314 ? -13.421 -39.896 39.876 1.00 91.94 314 ASP A O 1
ATOM 2347 N N . GLY A 1 315 ? -13.136 -41.352 41.558 1.00 91.94 315 GLY A N 1
ATOM 2348 C CA . GLY A 1 315 ? -14.553 -41.498 41.904 1.00 91.94 315 GLY A CA 1
ATOM 2349 C C . GLY A 1 315 ? -15.339 -42.476 41.023 1.00 91.94 315 GLY A C 1
ATOM 2350 O O . GLY A 1 315 ? -16.505 -42.745 41.315 1.00 91.94 315 GLY A O 1
ATOM 2351 N N . VAL A 1 316 ? -14.725 -43.059 39.990 1.00 93.38 316 VAL A N 1
ATOM 2352 C CA . VAL A 1 316 ? -15.366 -44.030 39.092 1.00 93.38 316 VAL A CA 1
ATOM 2353 C C . VAL A 1 316 ? -14.997 -45.453 39.502 1.00 93.38 316 VAL A C 1
ATOM 2355 O O . VAL A 1 316 ? -13.821 -45.779 39.648 1.00 93.38 316 VAL A O 1
ATOM 2358 N N . LEU A 1 317 ? -15.996 -46.323 39.677 1.00 93.88 317 LEU A N 1
ATOM 2359 C CA . LEU A 1 317 ? -15.775 -47.728 40.027 1.00 93.88 317 LEU A CA 1
ATOM 2360 C C . LEU A 1 317 ? -15.029 -48.449 38.893 1.00 93.88 317 LEU A C 1
ATOM 2362 O O . LEU A 1 317 ? -15.571 -48.620 37.804 1.00 93.88 317 LEU A O 1
ATOM 2366 N N . ASN A 1 318 ? -13.815 -48.909 39.182 1.00 93.12 318 ASN A N 1
ATOM 2367 C CA . ASN A 1 318 ? -12.973 -49.668 38.259 1.00 93.12 318 ASN A CA 1
ATOM 2368 C C . ASN A 1 318 ? -13.178 -51.187 38.404 1.00 93.12 318 ASN A C 1
ATOM 2370 O O . ASN A 1 318 ? -13.101 -51.926 37.428 1.00 93.12 318 ASN A O 1
ATOM 2374 N N . GLY A 1 319 ? -13.453 -51.673 39.617 1.00 92.06 319 GLY A N 1
ATOM 2375 C CA . GLY A 1 319 ? -13.692 -53.097 39.853 1.00 92.06 319 GLY A CA 1
ATOM 2376 C C . GLY A 1 319 ? -13.510 -53.507 41.307 1.00 92.06 319 GLY A C 1
ATOM 2377 O O . GLY A 1 319 ? -13.550 -52.672 42.208 1.00 92.06 319 GLY A O 1
ATOM 2378 N N . THR A 1 320 ? -13.301 -54.802 41.530 1.00 93.25 320 THR A N 1
ATOM 2379 C CA . THR A 1 320 ? -13.033 -55.381 42.851 1.00 93.25 320 THR A CA 1
ATOM 2380 C C . THR A 1 320 ? -11.608 -55.909 42.939 1.00 93.25 320 THR A C 1
ATOM 2382 O O . THR A 1 320 ? -11.147 -56.584 42.020 1.00 93.25 320 THR A O 1
ATOM 2385 N N . VAL A 1 321 ? -10.941 -55.666 44.061 1.00 93.19 321 VAL A N 1
ATOM 2386 C CA . VAL A 1 321 ? -9.620 -56.207 44.393 1.00 93.19 321 VAL A CA 1
ATOM 2387 C C . VAL A 1 321 ? -9.764 -57.089 45.629 1.00 93.19 321 VAL A C 1
ATOM 2389 O O . VAL A 1 321 ? -10.321 -56.652 46.635 1.00 93.19 321 VAL A O 1
ATOM 2392 N N . ASP A 1 322 ? -9.279 -58.325 45.555 1.00 89.81 322 ASP A N 1
ATOM 2393 C CA . ASP A 1 322 ? -9.253 -59.275 46.672 1.00 89.81 322 ASP A CA 1
ATOM 2394 C C . ASP A 1 322 ? -7.788 -59.655 46.972 1.00 89.81 322 ASP A C 1
ATOM 2396 O O . ASP A 1 322 ? -7.055 -59.948 46.023 1.00 89.81 322 ASP A O 1
ATOM 2400 N N . PRO A 1 323 ? -7.332 -59.587 48.237 1.00 84.19 323 PRO A N 1
ATOM 2401 C CA . PRO A 1 323 ? -5.958 -59.901 48.631 1.00 84.19 323 PRO A CA 1
ATOM 2402 C C . PRO A 1 323 ? -5.620 -61.395 48.767 1.00 84.19 323 PRO A C 1
ATOM 2404 O O . PRO A 1 323 ? -6.475 -62.221 49.184 1.00 84.19 323 PRO A O 1
#

pLDDT: mean 86.63, std 15.87, range [27.86, 98.25]